Protein AF-A0A078AYH4-F1 (afdb_monomer_lite)

Radius of gyration: 24.38 Å; chains: 1; bounding box: 50×25×92 Å

Foldseek 3Di:
DDPPPPPPPPCVVLVCVLDHLVVLVVLLVLLVVLLVVLVVLLCPCVDLPVCLVVCLVVCVPVVLVVVCVVVVVVVPDDDDSVRSNVLVVVLSVLVSLLSVLLNVLSVLLNVVSVVLSCVSPDDLVPDDPVCPVLVCQLVVLVVQLVSLVVSLVSNVVSLVSNCVRVPNVVCVVSSVSSCSSRNVSSVVSNVSSVSSD

pLDDT: mean 71.09, std 17.62, range [31.45, 94.0]

Structure (mmCIF, N/CA/C/O backbone):
data_AF-A0A078AYH4-F1
#
_entry.id   AF-A0A078AYH4-F1
#
loop_
_atom_site.group_PDB
_atom_site.id
_atom_site.type_symbol
_atom_site.label_atom_id
_atom_site.label_alt_id
_atom_site.label_comp_id
_atom_site.label_asym_id
_atom_site.label_entity_id
_atom_site.label_seq_id
_atom_site.pdbx_PDB_ins_code
_atom_site.Cartn_x
_atom_site.Cartn_y
_atom_site.Cartn_z
_atom_site.occupancy
_atom_site.B_iso_or_equiv
_atom_site.auth_seq_id
_atom_site.auth_comp_id
_atom_site.auth_asym_id
_atom_site.auth_atom_id
_atom_site.pdbx_PDB_model_num
ATOM 1 N N . MET A 1 1 ? -19.872 10.255 55.877 1.00 37.47 1 MET A N 1
ATOM 2 C CA . MET A 1 1 ? -19.488 10.884 54.596 1.00 37.47 1 MET A CA 1
ATOM 3 C C . MET A 1 1 ? -19.634 9.817 53.531 1.00 37.47 1 MET A C 1
ATOM 5 O O . MET A 1 1 ? -18.945 8.812 53.624 1.00 37.47 1 MET A O 1
ATOM 9 N N . ASN A 1 2 ? -20.597 9.972 52.621 1.00 31.45 2 ASN A N 1
ATOM 10 C CA . ASN A 1 2 ? -20.736 9.069 51.479 1.00 31.45 2 ASN A CA 1
ATOM 11 C C . ASN A 1 2 ? -19.549 9.300 50.536 1.00 31.45 2 ASN A C 1
ATOM 13 O O . ASN A 1 2 ? -19.267 10.466 50.244 1.00 31.45 2 ASN A O 1
ATOM 17 N N . PRO A 1 3 ? -18.859 8.253 50.056 1.00 38.34 3 PRO A N 1
ATOM 18 C CA . PRO A 1 3 ? -17.969 8.423 48.925 1.00 38.34 3 PRO A CA 1
ATOM 19 C C . PRO A 1 3 ? -18.831 8.832 47.731 1.00 38.34 3 PRO A C 1
ATOM 21 O O . PRO A 1 3 ? -19.864 8.219 47.456 1.00 38.34 3 PRO A O 1
ATOM 24 N N . LEU A 1 4 ? -18.431 9.917 47.073 1.00 38.16 4 LEU A N 1
ATOM 25 C CA . LEU A 1 4 ? -18.950 10.310 45.774 1.00 38.16 4 LEU A CA 1
ATOM 26 C C . LEU A 1 4 ? -18.713 9.127 44.834 1.00 38.16 4 LEU A C 1
ATOM 28 O O . LEU A 1 4 ? -17.588 8.881 44.412 1.00 38.16 4 LEU A O 1
ATOM 32 N N . THR A 1 5 ? -19.763 8.360 44.556 1.00 40.00 5 THR A N 1
ATOM 33 C CA . THR A 1 5 ? -19.836 7.542 43.352 1.00 40.00 5 THR A CA 1
ATOM 34 C C . THR A 1 5 ? -19.574 8.482 42.188 1.00 40.00 5 THR A C 1
ATOM 36 O O . THR A 1 5 ? -20.404 9.348 41.904 1.00 40.00 5 THR A O 1
ATOM 39 N N . GLU A 1 6 ? -18.403 8.356 41.566 1.00 39.53 6 GLU A N 1
ATOM 40 C CA . GLU A 1 6 ? -18.169 8.880 40.230 1.00 39.53 6 GLU A CA 1
ATOM 41 C C . GLU A 1 6 ? -19.251 8.274 39.340 1.00 39.53 6 GLU A C 1
ATOM 43 O O . GLU A 1 6 ? -19.231 7.093 38.996 1.00 39.53 6 GLU A O 1
ATOM 48 N N . ILE A 1 7 ? -20.273 9.073 39.047 1.00 37.06 7 ILE A N 1
ATOM 49 C CA . ILE A 1 7 ? -21.234 8.752 38.009 1.00 37.06 7 ILE A CA 1
ATOM 50 C C . ILE A 1 7 ? -20.433 8.902 36.722 1.00 37.06 7 ILE A C 1
ATOM 52 O O . ILE A 1 7 ? -20.291 10.007 36.198 1.00 37.06 7 ILE A O 1
ATOM 56 N N . HIS A 1 8 ? -19.855 7.800 36.240 1.00 38.06 8 HIS A N 1
ATOM 57 C CA . HIS A 1 8 ? -19.477 7.718 34.841 1.00 38.06 8 HIS A CA 1
ATOM 58 C C . HIS A 1 8 ? -20.734 8.106 34.055 1.00 38.06 8 HIS A C 1
ATOM 60 O O . HIS A 1 8 ? -21.801 7.540 34.330 1.00 38.06 8 HIS A O 1
ATOM 66 N N . PRO A 1 9 ? -20.675 9.099 33.147 1.00 37.00 9 PRO A N 1
ATOM 67 C CA . PRO A 1 9 ? -21.812 9.358 32.280 1.00 37.00 9 PRO A CA 1
ATOM 68 C C . PRO A 1 9 ? -22.209 8.025 31.640 1.00 37.00 9 PRO A C 1
ATOM 70 O O . PRO A 1 9 ? -21.353 7.172 31.420 1.00 37.00 9 PRO A O 1
ATOM 73 N N . PHE A 1 10 ? -23.506 7.801 31.432 1.00 40.59 10 PHE A N 1
ATOM 74 C CA . PHE A 1 10 ? -24.018 6.606 30.765 1.00 40.59 10 PHE A CA 1
ATOM 75 C C . PHE A 1 10 ? -23.415 6.550 29.353 1.00 40.59 10 PHE A C 1
ATOM 77 O O . PHE A 1 10 ? -23.907 7.144 28.401 1.00 40.59 10 PHE A O 1
ATOM 84 N N . VAL A 1 11 ? -22.273 5.883 29.267 1.00 43.75 11 VAL A N 1
ATOM 85 C CA . VAL A 1 11 ? -21.391 5.748 28.110 1.00 43.75 11 VAL A CA 1
ATOM 86 C C . VAL A 1 11 ? -21.840 4.541 27.262 1.00 43.75 11 VAL A C 1
ATOM 88 O O . VAL A 1 11 ? -21.200 4.158 26.298 1.00 43.75 11 VAL A O 1
ATOM 91 N N . GLU A 1 12 ? -22.991 3.938 27.563 1.00 39.56 12 GLU A N 1
ATOM 92 C CA . GLU A 1 12 ? -23.530 2.837 26.759 1.00 39.56 12 GLU A CA 1
ATOM 93 C C . GLU A 1 12 ? -24.131 3.311 25.426 1.00 39.56 12 GLU A C 1
ATOM 95 O O . GLU A 1 12 ? -24.034 2.588 24.438 1.00 39.56 12 GLU A O 1
ATOM 100 N N . SER A 1 13 ? -24.684 4.529 25.340 1.00 42.44 13 SER A N 1
ATOM 101 C CA . SER A 1 13 ? -25.279 5.012 24.082 1.00 42.44 13 SER A CA 1
ATOM 102 C C . SER A 1 13 ? -24.225 5.484 23.078 1.00 42.44 13 SER A C 1
ATOM 104 O O . SER A 1 13 ? -24.225 5.035 21.935 1.00 42.44 13 SER A O 1
ATOM 106 N N . TYR A 1 14 ? -23.261 6.298 23.518 1.00 41.31 14 TYR A N 1
ATOM 107 C CA . TYR A 1 14 ? -22.282 6.931 22.625 1.00 41.31 14 TYR A CA 1
ATOM 108 C C . TYR A 1 14 ? -21.357 5.923 21.914 1.00 41.31 14 TYR A C 1
ATOM 110 O O . TYR A 1 14 ? -20.923 6.158 20.791 1.00 41.31 14 TYR A O 1
ATOM 118 N N . TRP A 1 15 ? -21.079 4.774 22.541 1.00 42.06 15 TRP A N 1
ATOM 119 C CA . TRP A 1 15 ? -20.157 3.763 22.003 1.00 42.06 15 TRP A CA 1
ATOM 120 C C . TRP A 1 15 ? -20.861 2.685 21.180 1.00 42.06 15 TRP A C 1
ATOM 122 O O . TRP A 1 15 ? -20.227 2.071 20.324 1.00 42.06 15 TRP A O 1
ATOM 132 N N . SER A 1 16 ? -22.173 2.504 21.377 1.00 41.47 16 SER A N 1
ATOM 133 C CA . SER A 1 16 ? -23.018 1.727 20.461 1.00 41.47 16 SER A CA 1
ATOM 134 C C . SER A 1 16 ? -23.231 2.430 19.109 1.00 41.47 16 SER A C 1
ATOM 136 O O . SER A 1 16 ? -23.463 1.757 18.106 1.00 41.47 16 SER A O 1
ATOM 138 N N . ASP A 1 17 ? -23.058 3.760 19.073 1.00 44.94 17 ASP A N 1
ATOM 139 C CA . ASP A 1 17 ? -23.137 4.608 17.871 1.00 44.94 17 ASP A CA 1
ATOM 140 C C . ASP A 1 17 ? -21.793 4.729 17.115 1.00 44.94 17 ASP A C 1
ATOM 142 O O . ASP A 1 17 ? -21.724 5.199 15.973 1.00 44.94 17 ASP A O 1
ATOM 146 N N . LEU A 1 18 ? -20.699 4.270 17.729 1.00 52.34 18 LEU A N 1
ATOM 147 C CA . LEU A 1 18 ? -19.332 4.300 17.203 1.00 52.34 18 LEU A CA 1
ATOM 148 C C . LEU A 1 18 ? -19.086 3.088 16.284 1.00 52.34 18 LEU A C 1
ATOM 150 O O . LEU A 1 18 ? -18.220 2.254 16.527 1.00 52.34 18 LEU A O 1
ATOM 154 N N . PHE A 1 19 ? -19.878 3.023 15.207 1.00 53.34 19 PHE A N 1
ATOM 155 C CA . PHE A 1 19 ? -20.063 1.858 14.330 1.00 53.34 19 PHE A CA 1
ATOM 156 C C . PHE A 1 19 ? -20.647 0.640 15.070 1.00 53.34 19 PHE A C 1
ATOM 158 O O . PHE A 1 19 ? -20.232 0.267 16.167 1.00 53.34 19 PHE A O 1
ATOM 165 N N . SER A 1 20 ? -21.611 -0.031 14.444 1.00 60.12 20 SER A N 1
ATOM 166 C CA . SER A 1 20 ? -22.152 -1.281 14.978 1.00 60.12 20 SER A CA 1
ATOM 167 C C . SER A 1 20 ? -21.024 -2.311 15.157 1.00 60.12 20 SER A C 1
ATOM 169 O O . SER A 1 20 ? -20.044 -2.332 14.407 1.00 60.12 20 SER A O 1
ATOM 171 N N . SER A 1 21 ? -21.161 -3.224 16.121 1.00 65.88 21 SER A N 1
ATOM 172 C CA . SER A 1 21 ? -20.202 -4.323 16.350 1.00 65.88 21 SER A CA 1
ATOM 173 C C . SER A 1 21 ? -19.859 -5.114 15.076 1.00 65.88 21 SER A C 1
ATOM 175 O O . SER A 1 21 ? -18.760 -5.650 14.945 1.00 65.88 21 SER A O 1
ATOM 177 N N . THR A 1 22 ? -20.780 -5.137 14.111 1.00 71.88 22 THR A N 1
ATOM 178 C CA . THR A 1 22 ? -20.628 -5.811 12.818 1.00 71.88 22 THR A CA 1
ATOM 179 C C . THR A 1 22 ? -19.698 -5.056 11.866 1.00 71.88 22 THR A C 1
ATOM 181 O O . THR A 1 22 ? -18.908 -5.682 11.163 1.00 71.88 22 THR A O 1
ATOM 184 N N . GLU A 1 23 ? -19.727 -3.723 11.861 1.00 74.50 23 GLU A N 1
ATOM 185 C CA . GLU A 1 23 ? -18.832 -2.905 11.030 1.00 74.50 23 GLU A CA 1
ATOM 186 C C . GLU A 1 23 ? -17.383 -3.011 11.510 1.00 74.50 23 GLU A C 1
ATOM 188 O O . GLU A 1 23 ? -16.481 -3.164 10.689 1.00 74.50 23 GLU A O 1
ATOM 193 N N . ARG A 1 24 ? -17.156 -3.045 12.831 1.00 77.19 24 ARG A N 1
ATOM 194 C CA . ARG A 1 24 ? -15.825 -3.306 13.408 1.00 77.19 24 ARG A CA 1
ATOM 195 C C . ARG A 1 24 ? -15.273 -4.657 12.953 1.00 77.19 24 ARG A C 1
ATOM 197 O O . ARG A 1 24 ? -14.151 -4.713 12.463 1.00 77.19 24 ARG A O 1
ATOM 204 N N . LEU A 1 25 ? -16.079 -5.719 13.035 1.00 82.00 25 LEU A N 1
ATOM 205 C CA . LEU A 1 25 ? -15.698 -7.049 12.543 1.00 82.00 25 LEU A CA 1
ATOM 206 C C . LEU A 1 25 ? -15.427 -7.057 11.031 1.00 82.00 25 LEU A C 1
ATOM 208 O O . LEU A 1 25 ? -14.467 -7.686 10.588 1.00 82.00 25 LEU A O 1
ATOM 212 N N . GLY A 1 26 ? -16.239 -6.347 10.244 1.00 84.81 26 GLY A N 1
ATOM 213 C CA . GLY A 1 26 ? -16.048 -6.206 8.800 1.00 84.81 26 GLY A CA 1
ATOM 214 C C . GLY A 1 26 ? -14.734 -5.507 8.447 1.00 84.81 26 GLY A C 1
ATOM 215 O O . GLY A 1 26 ? -13.984 -6.002 7.603 1.00 84.81 26 GLY A O 1
ATOM 216 N N . PHE A 1 27 ? -14.411 -4.403 9.127 1.00 86.94 27 PHE A N 1
ATOM 217 C CA . PHE A 1 27 ? -13.140 -3.703 8.940 1.00 86.94 27 PHE A CA 1
ATOM 218 C C . PHE A 1 27 ? -11.949 -4.537 9.404 1.00 86.94 27 PHE A C 1
ATOM 220 O O . PHE A 1 27 ? -10.934 -4.547 8.710 1.00 86.94 27 PHE A O 1
ATOM 227 N N . THR A 1 28 ? -12.061 -5.279 10.506 1.00 88.69 28 THR A N 1
ATOM 228 C CA . THR A 1 28 ? -11.012 -6.217 10.931 1.00 88.69 28 THR A CA 1
ATOM 229 C C . THR A 1 28 ? -10.781 -7.304 9.879 1.00 88.69 28 THR A C 1
ATOM 231 O O . THR A 1 28 ? -9.659 -7.536 9.442 1.00 88.69 28 THR A O 1
ATOM 234 N N . LEU A 1 29 ? -11.844 -7.946 9.385 1.00 89.88 29 LEU A N 1
ATOM 235 C CA . LEU A 1 29 ? -11.704 -8.975 8.353 1.00 89.88 29 LEU A CA 1
ATOM 236 C C . LEU A 1 29 ? -11.055 -8.411 7.081 1.00 89.88 29 LEU A C 1
ATOM 238 O O . LEU A 1 29 ? -10.166 -9.039 6.505 1.00 89.88 29 LEU A O 1
ATOM 242 N N . TYR A 1 30 ? -11.469 -7.213 6.666 1.00 90.50 30 TYR A N 1
ATOM 243 C CA . TYR A 1 30 ? -10.879 -6.512 5.531 1.00 90.50 30 TYR A CA 1
ATOM 244 C C . TYR A 1 30 ? -9.374 -6.272 5.721 1.00 90.50 30 TYR A C 1
ATOM 246 O O . TYR A 1 30 ? -8.584 -6.566 4.823 1.00 90.50 30 TYR A O 1
ATOM 254 N N . ASN A 1 31 ? -8.967 -5.791 6.896 1.00 91.88 31 ASN A N 1
ATOM 255 C CA . ASN A 1 31 ? -7.568 -5.552 7.242 1.00 91.88 31 ASN A CA 1
ATOM 256 C C . ASN A 1 31 ? -6.755 -6.848 7.267 1.00 91.88 31 ASN A C 1
ATOM 258 O O . ASN A 1 31 ? -5.694 -6.903 6.650 1.00 91.88 31 ASN A O 1
ATOM 262 N N . SER A 1 32 ? -7.272 -7.915 7.869 1.00 92.69 32 SER A N 1
ATOM 263 C CA . SER A 1 32 ? -6.624 -9.230 7.874 1.00 92.69 32 SER A CA 1
ATOM 264 C C . SER A 1 32 ? -6.435 -9.801 6.458 1.00 92.69 32 SER A C 1
ATOM 266 O O . SER A 1 32 ? -5.364 -10.320 6.129 1.00 92.69 32 SER A O 1
ATOM 268 N N . VAL A 1 33 ? -7.426 -9.653 5.571 1.00 92.88 33 VAL A N 1
ATOM 269 C CA . VAL A 1 33 ? -7.286 -10.031 4.150 1.00 92.88 33 VAL A CA 1
ATOM 270 C C . VAL A 1 33 ? -6.246 -9.150 3.453 1.00 92.88 33 VAL A C 1
ATOM 272 O O . VAL A 1 33 ? -5.406 -9.656 2.706 1.00 92.88 33 VAL A O 1
ATOM 275 N N . ALA A 1 34 ? -6.248 -7.845 3.728 1.00 92.50 34 ALA A N 1
ATOM 276 C CA . ALA A 1 34 ? -5.267 -6.912 3.189 1.00 92.50 34 ALA A CA 1
ATOM 277 C C . ALA A 1 34 ? -3.840 -7.212 3.685 1.00 92.50 34 ALA A C 1
ATOM 279 O O . ALA A 1 34 ? -2.883 -7.044 2.927 1.00 92.50 34 ALA A O 1
ATOM 280 N N . VAL A 1 35 ? -3.663 -7.689 4.922 1.00 93.19 35 VAL A N 1
ATOM 281 C CA . VAL A 1 35 ? -2.378 -8.190 5.440 1.00 93.19 35 VAL A CA 1
ATOM 282 C C . VAL A 1 35 ? -1.901 -9.371 4.603 1.00 93.19 35 VAL A C 1
ATOM 284 O O . VAL A 1 35 ? -0.765 -9.359 4.128 1.00 93.19 35 VAL A O 1
ATOM 287 N N . TYR A 1 36 ? -2.768 -10.356 4.363 1.00 91.62 36 TYR A N 1
ATOM 288 C CA . TYR A 1 36 ? -2.414 -11.526 3.562 1.00 91.62 36 TYR A CA 1
ATOM 289 C C . TYR A 1 36 ? -2.051 -11.155 2.116 1.00 91.62 36 TYR A C 1
ATOM 291 O O . TYR A 1 36 ? -1.023 -11.597 1.604 1.00 91.62 36 TYR A O 1
ATOM 299 N N . GLY A 1 37 ? -2.831 -10.289 1.464 1.00 89.44 37 GLY A N 1
ATOM 300 C CA . GLY A 1 37 ? -2.514 -9.840 0.106 1.00 89.44 37 GLY A CA 1
ATOM 301 C C . GLY A 1 37 ? -1.214 -9.027 0.036 1.00 89.44 37 GLY A C 1
ATOM 302 O O . GLY A 1 37 ? -0.411 -9.237 -0.871 1.00 89.44 37 GLY A O 1
ATOM 303 N N . ASN A 1 38 ? -0.936 -8.179 1.034 1.00 89.75 38 ASN A N 1
ATOM 304 C CA . ASN A 1 38 ? 0.345 -7.474 1.128 1.00 89.75 38 ASN A CA 1
ATOM 305 C C . ASN A 1 38 ? 1.514 -8.443 1.371 1.00 89.75 38 ASN A C 1
ATOM 307 O O . ASN A 1 38 ? 2.597 -8.254 0.823 1.00 89.75 38 ASN A O 1
ATOM 311 N N . PHE A 1 39 ? 1.312 -9.513 2.142 1.00 90.12 39 PHE A N 1
ATOM 312 C CA . PHE A 1 39 ? 2.314 -10.566 2.284 1.00 90.12 39 PHE A CA 1
ATOM 313 C C . PHE A 1 39 ? 2.619 -11.239 0.940 1.00 90.12 39 PHE A C 1
ATOM 315 O O . PHE A 1 39 ? 3.784 -11.365 0.579 1.00 90.12 39 PHE A O 1
ATOM 322 N N . LEU A 1 40 ? 1.607 -11.592 0.144 1.00 87.19 40 LEU A N 1
ATOM 323 C CA . LEU A 1 40 ? 1.835 -12.162 -1.189 1.00 87.19 40 LEU A CA 1
ATOM 324 C C . LEU A 1 40 ? 2.595 -11.198 -2.114 1.00 87.19 40 LEU A C 1
ATOM 326 O O . LEU A 1 40 ? 3.510 -11.615 -2.826 1.00 87.19 40 LEU A O 1
ATOM 330 N N . LEU A 1 41 ? 2.258 -9.905 -2.088 1.00 83.62 41 LEU A N 1
ATOM 331 C CA . LEU A 1 41 ? 2.950 -8.901 -2.899 1.00 83.62 41 LEU A CA 1
ATOM 332 C C . LEU A 1 41 ? 4.399 -8.675 -2.457 1.00 83.62 41 LEU A C 1
ATOM 334 O O . LEU A 1 41 ? 5.253 -8.478 -3.328 1.00 83.62 41 LEU A O 1
ATOM 338 N N . SER A 1 42 ? 4.694 -8.757 -1.155 1.00 84.50 42 SER A N 1
ATOM 339 C CA . SER A 1 42 ? 6.057 -8.602 -0.629 1.00 84.50 42 SER A CA 1
ATOM 340 C C . SER A 1 42 ? 6.987 -9.742 -1.054 1.00 84.50 42 SER A C 1
ATOM 342 O O . SER A 1 42 ? 8.185 -9.516 -1.219 1.00 84.50 42 SER A O 1
ATOM 344 N N . GLN A 1 43 ? 6.438 -10.934 -1.312 1.00 81.94 43 GLN A N 1
ATOM 345 C CA . GLN A 1 43 ? 7.184 -12.093 -1.816 1.00 81.94 43 GLN A CA 1
ATOM 346 C C . GLN A 1 43 ? 7.332 -12.119 -3.345 1.00 81.94 43 GLN A C 1
ATOM 348 O O . GLN A 1 43 ? 8.029 -12.978 -3.880 1.00 81.94 43 GLN A O 1
ATOM 353 N N . ALA A 1 44 ? 6.698 -11.197 -4.078 1.00 72.31 44 ALA A N 1
ATOM 354 C CA . ALA A 1 44 ? 6.628 -11.277 -5.538 1.00 72.31 44 ALA A CA 1
ATOM 355 C C . ALA A 1 44 ? 7.974 -11.076 -6.260 1.00 72.31 44 ALA A C 1
ATOM 357 O O . ALA A 1 44 ? 8.098 -11.450 -7.425 1.00 72.31 44 ALA A O 1
ATOM 358 N N . TYR A 1 45 ? 8.976 -10.493 -5.593 1.00 69.88 45 TYR A N 1
ATOM 359 C CA . TYR A 1 45 ? 10.319 -10.307 -6.149 1.00 69.88 45 TYR A CA 1
ATOM 360 C C . TYR A 1 45 ? 11.361 -10.926 -5.210 1.00 69.88 45 TYR A C 1
ATOM 362 O O . TYR A 1 45 ? 12.034 -10.197 -4.479 1.00 69.88 45 TYR A O 1
ATOM 370 N N . PRO A 1 46 ? 11.506 -12.265 -5.213 1.00 54.44 46 PRO A N 1
ATOM 371 C CA . PRO A 1 46 ? 12.312 -12.974 -4.222 1.00 54.44 46 PRO A CA 1
ATOM 372 C C . PRO A 1 46 ? 13.801 -12.604 -4.251 1.00 54.44 46 PRO A C 1
ATOM 374 O O . PRO A 1 46 ? 14.465 -12.784 -3.245 1.00 54.44 46 PRO A O 1
ATOM 377 N N . ASN A 1 47 ? 14.304 -11.996 -5.334 1.00 53.00 47 ASN A N 1
ATOM 378 C CA . ASN A 1 47 ? 15.619 -11.355 -5.379 1.00 53.00 47 ASN A CA 1
ATOM 379 C C . ASN A 1 47 ? 15.571 -10.125 -6.295 1.00 53.00 47 ASN A C 1
ATOM 381 O O . ASN A 1 47 ? 15.829 -10.217 -7.496 1.00 53.00 47 ASN A O 1
ATOM 385 N N . ALA A 1 48 ? 15.221 -8.954 -5.756 1.00 49.22 48 ALA A N 1
ATOM 386 C CA . ALA A 1 48 ? 15.240 -7.703 -6.523 1.00 49.22 48 ALA A CA 1
ATOM 387 C C . ALA A 1 48 ? 16.643 -7.364 -7.077 1.00 49.22 48 ALA A C 1
ATOM 389 O O . ALA A 1 48 ? 16.741 -6.670 -8.082 1.00 49.22 48 ALA A O 1
ATOM 390 N N . PHE A 1 49 ? 17.706 -7.884 -6.448 1.00 43.00 49 PHE A N 1
ATOM 391 C CA . PHE A 1 49 ? 19.101 -7.647 -6.829 1.00 43.00 49 PHE A CA 1
ATOM 392 C C . PHE A 1 49 ? 19.605 -8.614 -7.921 1.00 43.00 49 PHE A C 1
ATOM 394 O O . PHE A 1 49 ? 20.167 -8.168 -8.915 1.00 43.00 49 PHE A O 1
ATOM 401 N N . GLU A 1 50 ? 19.339 -9.924 -7.816 1.00 42.81 50 GLU A N 1
ATOM 402 C CA . GLU A 1 50 ? 19.739 -10.893 -8.862 1.00 42.81 50 GLU A CA 1
ATOM 403 C C . GLU A 1 50 ? 18.921 -10.733 -10.150 1.00 42.81 50 GLU A C 1
ATOM 405 O O . GLU A 1 50 ? 19.455 -10.870 -11.250 1.00 42.81 50 GLU A O 1
ATOM 410 N N . ASN A 1 51 ? 17.644 -10.350 -10.034 1.00 43.31 51 ASN A N 1
ATOM 411 C CA . ASN A 1 51 ? 16.820 -10.044 -11.200 1.00 43.31 51 ASN A CA 1
ATOM 412 C C . ASN A 1 51 ? 17.239 -8.751 -11.912 1.00 43.31 51 ASN A C 1
ATOM 414 O O . ASN A 1 51 ? 16.841 -8.581 -13.053 1.00 43.31 51 ASN A O 1
ATOM 418 N N . MET A 1 52 ? 18.007 -7.847 -11.287 1.00 44.31 52 MET A N 1
ATOM 419 C CA . MET A 1 52 ? 18.595 -6.692 -11.984 1.00 44.31 52 MET A CA 1
ATOM 420 C C . MET A 1 52 ? 19.788 -7.115 -12.852 1.00 44.31 52 MET A C 1
ATOM 422 O O . MET A 1 52 ? 19.870 -6.694 -13.999 1.00 44.31 52 MET A O 1
ATOM 426 N N . MET A 1 53 ? 20.656 -8.003 -12.350 1.00 39.09 53 MET A N 1
ATOM 427 C CA . MET A 1 53 ? 21.837 -8.469 -13.093 1.00 39.09 53 MET A CA 1
ATOM 428 C C . MET A 1 53 ? 21.492 -9.370 -14.287 1.00 39.09 53 MET A C 1
ATOM 430 O O . MET A 1 53 ? 22.074 -9.210 -15.355 1.00 39.09 53 MET A O 1
ATOM 434 N N . VAL A 1 54 ? 20.532 -10.290 -14.143 1.00 39.88 54 VAL A N 1
ATOM 435 C CA . VAL A 1 54 ? 20.130 -11.190 -15.245 1.00 39.88 54 VAL A CA 1
ATOM 436 C C . VAL A 1 54 ? 19.247 -10.469 -16.281 1.00 39.88 54 VAL A C 1
ATOM 438 O O . VAL A 1 54 ? 19.300 -10.801 -17.470 1.00 39.88 54 VAL A O 1
ATOM 441 N N . LEU A 1 55 ? 18.471 -9.446 -15.880 1.00 42.44 55 LEU A N 1
ATOM 442 C CA . LEU A 1 55 ? 17.735 -8.606 -16.838 1.00 42.44 55 LEU A CA 1
ATOM 443 C C . LEU A 1 55 ? 18.664 -7.735 -17.679 1.00 42.44 55 LEU A C 1
ATOM 445 O O . LEU A 1 55 ? 18.397 -7.614 -18.871 1.00 42.44 55 LEU A O 1
ATOM 449 N N . ASP A 1 56 ? 19.711 -7.143 -17.094 1.00 47.91 56 ASP A N 1
ATOM 450 C CA . ASP A 1 56 ? 20.651 -6.295 -17.841 1.00 47.91 56 ASP A CA 1
ATOM 451 C C . ASP A 1 56 ? 21.253 -7.071 -19.024 1.00 47.91 56 ASP A C 1
ATOM 453 O O . ASP A 1 56 ? 21.261 -6.582 -20.153 1.00 47.91 56 ASP A O 1
ATOM 457 N N . GLU A 1 57 ? 21.649 -8.327 -18.809 1.00 41.66 57 GLU A N 1
ATOM 458 C CA . GLU A 1 57 ? 22.290 -9.158 -19.835 1.00 41.66 57 GLU A CA 1
ATOM 459 C C . GLU A 1 57 ? 21.297 -9.731 -20.869 1.00 41.66 57 GLU A C 1
ATOM 461 O O . GLU A 1 57 ? 21.592 -9.815 -22.067 1.00 41.66 57 GLU A O 1
ATOM 466 N N . THR A 1 58 ? 20.078 -10.073 -20.440 1.00 40.91 58 THR A N 1
ATOM 467 C CA . THR A 1 58 ? 19.050 -10.650 -21.328 1.00 40.91 58 THR A CA 1
ATOM 468 C C . THR A 1 58 ? 18.313 -9.568 -22.135 1.00 40.91 58 THR A C 1
ATOM 470 O O . THR A 1 58 ? 17.978 -9.781 -23.303 1.00 40.91 58 THR A O 1
ATOM 473 N N . MET A 1 59 ? 18.097 -8.371 -21.574 1.00 47.00 59 MET A N 1
ATOM 474 C CA . MET A 1 59 ? 17.435 -7.255 -22.268 1.00 47.00 59 MET A CA 1
ATOM 475 C C . MET A 1 59 ? 18.361 -6.459 -23.187 1.00 47.00 59 MET A C 1
ATOM 477 O O . MET A 1 59 ? 17.882 -5.984 -24.220 1.00 47.00 59 MET A O 1
ATOM 481 N N . LEU A 1 60 ? 19.666 -6.376 -22.894 1.00 50.53 60 LEU A N 1
ATOM 482 C CA . LEU A 1 60 ? 20.648 -5.856 -23.856 1.00 50.53 60 LEU A CA 1
ATOM 483 C C . LEU A 1 60 ? 20.640 -6.654 -25.167 1.00 50.53 60 LEU A C 1
ATOM 485 O O . LEU A 1 60 ? 20.902 -6.088 -26.223 1.00 50.53 60 LEU A O 1
ATOM 489 N N . ASN A 1 61 ? 20.292 -7.942 -25.112 1.00 47.50 61 ASN A N 1
ATOM 490 C CA . ASN A 1 61 ? 20.254 -8.802 -26.290 1.00 47.50 61 ASN A CA 1
ATOM 491 C C . ASN A 1 61 ? 18.863 -8.887 -26.944 1.00 47.50 61 ASN A C 1
ATOM 493 O O . ASN A 1 61 ? 18.774 -8.839 -28.168 1.00 47.50 61 ASN A O 1
ATOM 497 N N . VAL A 1 62 ? 17.772 -8.980 -26.170 1.00 50.94 62 VAL A N 1
ATOM 498 C CA . VAL A 1 62 ? 16.412 -9.185 -26.722 1.00 50.94 62 VAL A CA 1
ATOM 499 C C . VAL A 1 62 ? 15.604 -7.883 -26.815 1.00 50.94 62 VAL A C 1
ATOM 501 O O . VAL A 1 62 ? 15.008 -7.600 -27.853 1.00 50.94 62 VAL A O 1
ATOM 504 N N . GLY A 1 63 ? 15.615 -7.055 -25.765 1.00 52.62 63 GLY A N 1
ATOM 505 C CA . GLY A 1 63 ? 14.845 -5.804 -25.704 1.00 52.62 63 GLY A CA 1
ATOM 506 C C . GLY A 1 63 ? 15.425 -4.699 -26.588 1.00 52.62 63 GLY A C 1
ATOM 507 O O . GLY A 1 63 ? 14.677 -3.980 -27.248 1.00 52.62 63 GLY A O 1
ATOM 508 N N . TYR A 1 64 ? 16.755 -4.613 -26.669 1.00 56.06 64 TYR A N 1
ATOM 509 C CA . TYR A 1 64 ? 17.466 -3.651 -27.515 1.00 56.06 64 TYR A CA 1
ATOM 510 C C . TYR A 1 64 ? 17.085 -3.770 -28.996 1.00 56.06 64 TYR A C 1
ATOM 512 O O . TYR A 1 64 ? 16.742 -2.770 -29.623 1.00 56.06 64 TYR A O 1
ATOM 520 N N . LEU A 1 65 ? 17.094 -4.987 -29.553 1.00 57.00 65 LEU A N 1
ATOM 521 C CA . LEU A 1 65 ? 16.754 -5.226 -30.961 1.00 57.00 65 LEU A CA 1
ATOM 522 C C . LEU A 1 65 ? 15.280 -4.920 -31.253 1.00 57.00 65 LEU A C 1
ATOM 524 O O . LEU A 1 65 ? 14.965 -4.328 -32.283 1.00 57.00 65 LEU A O 1
ATOM 528 N N . GLN A 1 66 ? 14.379 -5.280 -30.339 1.00 60.66 66 GLN A N 1
ATOM 529 C CA . GLN A 1 66 ? 12.941 -5.099 -30.530 1.00 60.66 66 GLN A CA 1
ATOM 530 C C . GLN A 1 66 ? 12.523 -3.625 -30.423 1.00 60.66 66 GLN A C 1
ATOM 532 O O . GLN A 1 66 ? 11.813 -3.127 -31.296 1.00 60.66 66 GLN A O 1
ATOM 537 N N . ALA A 1 67 ? 13.034 -2.896 -29.426 1.00 56.53 67 ALA A N 1
ATOM 538 C CA . ALA A 1 67 ? 12.771 -1.465 -29.279 1.00 56.53 67 ALA A CA 1
ATOM 539 C C . ALA A 1 67 ? 13.463 -0.629 -30.358 1.00 56.53 67 ALA A C 1
ATOM 541 O O . ALA A 1 67 ? 12.894 0.361 -30.809 1.00 56.53 67 ALA A O 1
ATOM 542 N N . LYS A 1 68 ? 14.662 -1.030 -30.813 1.00 59.31 68 LYS A N 1
ATOM 543 C CA . LYS A 1 68 ? 15.327 -0.401 -31.962 1.00 59.31 68 LYS A CA 1
ATOM 544 C C . LYS A 1 68 ? 14.466 -0.513 -33.214 1.00 59.31 68 LYS A C 1
ATOM 546 O O . LYS A 1 68 ? 14.291 0.489 -33.894 1.00 59.31 68 LYS A O 1
ATOM 551 N N . ASN A 1 69 ? 13.908 -1.691 -33.489 1.00 60.44 69 ASN A N 1
ATOM 552 C CA . ASN A 1 69 ? 13.038 -1.896 -34.646 1.00 60.44 69 ASN A CA 1
ATOM 553 C C . ASN A 1 69 ? 11.733 -1.095 -34.519 1.00 60.44 69 ASN A C 1
ATOM 555 O O . ASN A 1 69 ? 11.386 -0.379 -35.447 1.00 60.44 69 ASN A O 1
ATOM 559 N N . GLN A 1 70 ? 11.075 -1.103 -33.354 1.00 62.19 70 GLN A N 1
ATOM 560 C CA . GLN A 1 70 ? 9.858 -0.308 -33.133 1.00 62.19 70 GLN A CA 1
ATOM 561 C C . GLN A 1 70 ? 10.114 1.207 -33.243 1.00 62.19 70 GLN A C 1
ATOM 563 O O . GLN A 1 70 ? 9.382 1.911 -33.932 1.00 62.19 70 GLN A O 1
ATOM 568 N N . LEU A 1 71 ? 11.171 1.732 -32.615 1.00 56.06 71 LEU A N 1
ATOM 569 C CA . LEU A 1 71 ? 11.508 3.161 -32.680 1.00 56.06 71 LEU A CA 1
ATOM 570 C C . LEU A 1 71 ? 11.996 3.586 -34.074 1.00 56.06 71 LEU A C 1
ATOM 572 O O . LEU A 1 71 ? 11.700 4.704 -34.502 1.00 56.06 71 LEU A O 1
ATOM 576 N N . ALA A 1 72 ? 12.705 2.708 -34.793 1.00 57.53 72 ALA A N 1
ATOM 577 C CA . ALA A 1 72 ? 13.092 2.934 -36.184 1.00 57.53 72 ALA A CA 1
ATOM 578 C C . ALA A 1 72 ? 11.871 2.945 -37.121 1.00 57.53 72 ALA A C 1
ATOM 580 O O . ALA A 1 72 ? 11.792 3.823 -37.982 1.00 57.53 72 ALA A O 1
ATOM 581 N N . ASP A 1 73 ? 10.905 2.046 -36.910 1.00 54.97 73 ASP A N 1
ATOM 582 C CA . ASP A 1 73 ? 9.659 1.957 -37.684 1.00 54.97 73 ASP A CA 1
ATOM 583 C C . ASP A 1 73 ? 8.710 3.133 -37.407 1.00 54.97 73 ASP A C 1
ATOM 585 O O . ASP A 1 73 ? 7.997 3.586 -38.303 1.00 54.97 73 ASP A O 1
ATOM 589 N N . HIS A 1 74 ? 8.733 3.694 -36.193 1.00 56.53 74 HIS A N 1
ATOM 590 C CA . HIS A 1 74 ? 7.939 4.873 -35.847 1.00 56.53 74 HIS A CA 1
ATOM 591 C C . HIS A 1 74 ? 8.486 6.185 -36.435 1.00 56.53 74 HIS A C 1
ATOM 593 O O . HIS A 1 74 ? 7.778 7.186 -36.398 1.00 56.53 74 HIS A O 1
ATOM 599 N N . GLY A 1 75 ? 9.702 6.213 -36.998 1.00 47.34 75 GLY A N 1
ATOM 600 C CA . GLY A 1 75 ? 10.215 7.315 -37.830 1.00 47.34 75 GLY A CA 1
ATOM 601 C C . GLY A 1 75 ? 10.388 8.688 -37.156 1.00 47.34 75 GLY A C 1
ATOM 602 O O . GLY A 1 75 ? 10.726 9.653 -37.840 1.00 47.34 75 GLY A O 1
ATOM 603 N N . ILE A 1 76 ? 10.166 8.808 -35.843 1.00 51.88 76 ILE A N 1
ATOM 604 C CA . ILE A 1 76 ? 10.030 10.113 -35.169 1.00 51.88 76 ILE A CA 1
ATOM 605 C C . ILE A 1 76 ? 11.373 10.683 -34.675 1.00 51.88 76 ILE A C 1
ATOM 607 O O . ILE A 1 76 ? 11.519 11.902 -34.645 1.00 51.88 76 ILE A O 1
ATOM 611 N N . VAL A 1 77 ? 12.393 9.865 -34.371 1.00 53.28 77 VAL A N 1
ATOM 612 C CA . VAL A 1 77 ? 13.752 10.344 -34.031 1.00 53.28 77 VAL A CA 1
ATOM 613 C C . VAL A 1 77 ? 14.802 9.287 -34.396 1.00 53.28 77 VAL A C 1
ATOM 615 O O . VAL A 1 77 ? 14.711 8.144 -33.957 1.00 53.28 77 VAL A O 1
ATOM 618 N N . LYS A 1 78 ? 15.845 9.661 -35.152 1.00 59.53 78 LYS A N 1
ATOM 619 C CA . LYS A 1 78 ? 17.042 8.817 -35.320 1.00 59.53 78 LYS A CA 1
ATOM 620 C C . LYS A 1 78 ? 17.870 8.874 -34.032 1.00 59.53 78 LYS A C 1
ATOM 622 O O . LYS A 1 78 ? 18.656 9.801 -33.868 1.00 59.53 78 LYS A O 1
ATOM 627 N N . MET A 1 79 ? 17.678 7.921 -33.124 1.00 63.03 79 MET A N 1
ATOM 628 C CA . MET A 1 79 ? 18.543 7.763 -31.949 1.00 63.03 79 MET A CA 1
ATOM 629 C C . MET A 1 79 ? 19.784 6.943 -32.309 1.00 63.03 79 MET A C 1
ATOM 631 O O . MET A 1 79 ? 19.704 5.957 -33.043 1.00 63.03 79 MET A O 1
ATOM 635 N N . THR A 1 80 ? 20.936 7.341 -31.784 1.00 71.25 80 THR A N 1
ATOM 636 C CA . THR A 1 80 ? 22.157 6.532 -31.835 1.00 71.25 80 THR A CA 1
ATOM 637 C C . THR A 1 80 ? 22.041 5.324 -30.904 1.00 71.25 80 THR A C 1
ATOM 639 O O . THR A 1 80 ? 21.320 5.355 -29.905 1.00 71.25 80 THR A O 1
ATOM 642 N N . ASP A 1 81 ? 22.809 4.270 -31.185 1.00 67.62 81 ASP A N 1
ATOM 643 C CA . ASP A 1 81 ? 22.874 3.072 -30.337 1.00 67.62 81 ASP A CA 1
ATOM 644 C C . ASP A 1 81 ? 23.227 3.423 -28.871 1.00 67.62 81 ASP A C 1
ATOM 646 O O . ASP A 1 81 ? 22.694 2.834 -27.933 1.00 67.62 81 ASP A O 1
ATOM 650 N N . ILE A 1 82 ? 24.052 4.459 -28.658 1.00 70.81 82 ILE A N 1
ATOM 651 C CA . ILE A 1 82 ? 24.428 4.966 -27.327 1.00 70.81 82 ILE A CA 1
ATOM 652 C C . ILE A 1 82 ? 23.237 5.615 -26.607 1.00 70.81 82 ILE A C 1
ATOM 654 O O . ILE A 1 82 ? 23.053 5.408 -25.407 1.00 70.81 82 ILE A O 1
ATOM 658 N N . GLU A 1 83 ? 22.432 6.417 -27.305 1.00 68.31 83 GLU A N 1
ATOM 659 C CA . GLU A 1 83 ? 21.245 7.059 -26.725 1.00 68.31 83 GLU A CA 1
ATOM 660 C C . GLU A 1 83 ? 20.168 6.031 -26.382 1.00 68.31 83 GLU A C 1
ATOM 662 O O . GLU A 1 83 ? 19.529 6.143 -25.335 1.00 68.31 83 GLU A O 1
ATOM 667 N N . LEU A 1 84 ? 20.021 4.998 -27.214 1.00 69.44 84 LEU A N 1
ATOM 668 C CA . LEU A 1 84 ? 19.116 3.887 -26.952 1.00 69.44 84 LEU A CA 1
ATOM 669 C C . LEU A 1 84 ? 19.551 3.106 -25.701 1.00 69.44 84 LEU A C 1
ATOM 671 O O . LEU A 1 84 ? 18.742 2.913 -24.796 1.00 69.44 84 LEU A O 1
ATOM 675 N N . ILE A 1 85 ? 20.835 2.741 -25.587 1.00 70.06 85 ILE A N 1
ATOM 676 C CA . ILE A 1 85 ? 21.384 2.080 -24.386 1.00 70.06 85 ILE A CA 1
ATOM 677 C C . ILE A 1 85 ? 21.138 2.928 -23.128 1.00 70.06 85 ILE A C 1
ATOM 679 O O . ILE A 1 85 ? 20.707 2.406 -22.100 1.00 70.06 85 ILE A O 1
ATOM 683 N N . ARG A 1 86 ? 21.354 4.248 -23.193 1.00 70.62 86 ARG A N 1
ATOM 684 C CA . ARG A 1 86 ? 21.108 5.153 -22.055 1.00 70.62 86 ARG A CA 1
ATOM 685 C C . ARG A 1 86 ? 19.636 5.207 -21.653 1.00 70.62 86 ARG A C 1
ATOM 687 O O . ARG A 1 86 ? 19.344 5.192 -20.458 1.00 70.62 86 ARG A O 1
ATOM 694 N N . LEU A 1 87 ? 18.723 5.249 -22.624 1.00 73.31 87 LEU A N 1
ATOM 695 C CA . LEU A 1 87 ? 17.284 5.198 -22.368 1.00 73.31 87 LEU A CA 1
ATOM 696 C C . LEU A 1 87 ? 16.911 3.905 -21.629 1.00 73.31 87 LEU A C 1
ATOM 698 O O . LEU A 1 87 ? 16.228 3.960 -20.610 1.00 73.31 87 LEU A O 1
ATOM 702 N N . PHE A 1 88 ? 17.429 2.760 -22.077 1.00 70.38 88 PHE A N 1
ATOM 703 C CA . PHE A 1 88 ? 17.208 1.468 -21.424 1.00 70.38 88 PHE A CA 1
ATOM 704 C C . PHE A 1 88 ? 17.702 1.419 -19.977 1.00 70.38 88 PHE A C 1
ATOM 706 O O . PHE A 1 88 ? 16.990 0.918 -19.105 1.00 70.38 88 PHE A O 1
ATOM 713 N N . VAL A 1 89 ? 18.891 1.957 -19.698 1.00 72.19 89 VAL A N 1
ATOM 714 C CA . VAL A 1 89 ? 19.428 2.031 -18.328 1.00 72.19 89 VAL A CA 1
ATOM 715 C C . VAL A 1 89 ? 18.505 2.861 -17.432 1.00 72.19 89 VAL A C 1
ATOM 717 O O . VAL A 1 89 ? 18.140 2.427 -16.340 1.00 72.19 89 VAL A O 1
ATOM 720 N N . ILE A 1 90 ? 18.069 4.031 -17.905 1.00 74.62 90 ILE A N 1
ATOM 721 C CA . ILE A 1 90 ? 17.161 4.916 -17.162 1.00 74.62 90 ILE A CA 1
ATOM 722 C C . ILE A 1 90 ? 15.822 4.217 -16.873 1.00 74.62 90 ILE A C 1
ATOM 724 O O . ILE A 1 90 ? 15.324 4.265 -15.748 1.00 74.62 90 ILE A O 1
ATOM 728 N N . LEU A 1 91 ? 15.253 3.525 -17.860 1.00 73.62 91 LEU A N 1
ATOM 729 C CA . LEU A 1 91 ? 13.994 2.793 -17.708 1.00 73.62 91 LEU A CA 1
ATOM 730 C C . LEU A 1 91 ? 14.101 1.646 -16.697 1.00 73.62 91 LEU A C 1
ATOM 732 O O . LEU A 1 91 ? 13.192 1.455 -15.888 1.00 73.62 91 LEU A O 1
ATOM 736 N N . ASN A 1 92 ? 15.221 0.923 -16.683 1.00 71.44 92 ASN A N 1
ATOM 737 C CA . ASN A 1 92 ? 15.465 -0.131 -15.698 1.00 71.44 92 ASN A CA 1
ATOM 738 C C . ASN A 1 92 ? 15.612 0.421 -14.280 1.00 71.44 92 ASN A C 1
ATOM 740 O O . ASN A 1 92 ? 15.086 -0.175 -13.339 1.00 71.44 92 ASN A O 1
ATOM 744 N N . ILE A 1 93 ? 16.243 1.587 -14.115 1.00 77.06 93 ILE A N 1
ATOM 745 C CA . ILE A 1 93 ? 16.291 2.279 -12.821 1.00 77.06 93 ILE A CA 1
ATOM 746 C C . ILE A 1 93 ? 14.869 2.599 -12.342 1.00 77.06 93 ILE A C 1
ATOM 748 O O . ILE A 1 93 ? 14.543 2.329 -11.184 1.00 77.06 93 ILE A O 1
ATOM 752 N N . PHE A 1 94 ? 13.998 3.105 -13.221 1.00 79.31 94 PHE A N 1
ATOM 753 C CA . PHE A 1 94 ? 12.603 3.386 -12.870 1.00 79.31 94 PHE A CA 1
ATOM 754 C C . PHE A 1 94 ? 11.801 2.123 -12.538 1.00 79.31 94 PHE A C 1
ATOM 756 O O . PHE A 1 94 ? 11.085 2.107 -11.537 1.00 79.31 94 PHE A O 1
ATOM 763 N N . LEU A 1 95 ? 11.954 1.040 -13.305 1.00 76.12 95 LEU A N 1
ATOM 764 C CA . LEU A 1 95 ? 11.321 -0.250 -13.002 1.00 76.12 95 LEU A CA 1
ATOM 765 C C . LEU A 1 95 ? 11.832 -0.844 -11.683 1.00 76.12 95 LEU A C 1
ATOM 767 O O . LEU A 1 95 ? 11.052 -1.378 -10.894 1.00 76.12 95 LEU A O 1
ATOM 771 N N . GLY A 1 96 ? 13.131 -0.731 -11.415 1.00 76.69 96 GLY A N 1
ATOM 772 C CA . GLY A 1 96 ? 13.743 -1.131 -10.154 1.00 76.69 96 GLY A CA 1
ATOM 773 C C . GLY A 1 96 ? 13.192 -0.342 -8.969 1.00 76.69 96 GLY A C 1
ATOM 774 O O . GLY A 1 96 ? 12.804 -0.929 -7.956 1.00 76.69 96 GLY A O 1
ATOM 775 N N . ALA A 1 97 ? 13.098 0.981 -9.116 1.00 82.62 97 ALA A N 1
ATOM 776 C CA . ALA A 1 97 ? 12.499 1.864 -8.124 1.00 82.62 97 ALA A CA 1
ATOM 777 C C . ALA A 1 97 ? 11.019 1.527 -7.890 1.00 82.62 97 ALA A C 1
ATOM 779 O O . ALA A 1 97 ? 10.610 1.408 -6.738 1.00 82.62 97 ALA A O 1
ATOM 780 N N . PHE A 1 98 ? 10.242 1.269 -8.949 1.00 83.62 98 PHE A N 1
ATOM 781 C CA . PHE A 1 98 ? 8.851 0.819 -8.846 1.00 83.62 98 PHE A CA 1
ATOM 782 C C . PHE A 1 98 ? 8.731 -0.461 -8.014 1.00 83.62 98 PHE A C 1
ATOM 784 O O . PHE A 1 98 ? 7.998 -0.479 -7.027 1.00 83.62 98 PHE A O 1
ATOM 791 N N . LYS A 1 99 ? 9.480 -1.514 -8.372 1.00 81.31 99 LYS A N 1
ATOM 792 C CA . LYS A 1 99 ? 9.452 -2.810 -7.668 1.00 81.31 99 LYS A CA 1
ATOM 793 C C . LYS A 1 99 ? 9.835 -2.659 -6.198 1.00 81.31 99 LYS A C 1
ATOM 795 O O . LYS A 1 99 ? 9.204 -3.252 -5.327 1.00 81.31 99 LYS A O 1
ATOM 800 N N . ARG A 1 100 ? 10.850 -1.841 -5.907 1.00 84.38 100 ARG A N 1
ATOM 801 C CA . ARG A 1 100 ? 11.278 -1.567 -4.532 1.00 84.38 100 ARG A CA 1
ATOM 802 C C . ARG A 1 100 ? 10.195 -0.839 -3.740 1.00 84.38 100 ARG A C 1
ATOM 804 O O . ARG A 1 100 ? 9.917 -1.228 -2.608 1.00 84.38 100 ARG A O 1
ATOM 811 N N . THR A 1 101 ? 9.584 0.192 -4.317 1.00 88.19 101 THR A N 1
ATOM 812 C CA . THR A 1 101 ? 8.503 0.937 -3.661 1.00 88.19 101 THR A CA 1
ATOM 813 C C . THR A 1 101 ? 7.280 0.055 -3.422 1.00 88.19 101 THR A C 1
ATOM 815 O O . THR A 1 101 ? 6.707 0.106 -2.341 1.00 88.19 101 THR A O 1
ATOM 818 N N . ASP A 1 102 ? 6.931 -0.807 -4.373 1.00 86.56 102 ASP A N 1
ATOM 819 C CA . ASP A 1 102 ? 5.838 -1.777 -4.269 1.00 86.56 102 ASP A CA 1
ATOM 820 C C . ASP A 1 102 ? 6.040 -2.780 -3.115 1.00 86.56 102 ASP A C 1
ATOM 822 O O . ASP A 1 102 ? 5.146 -2.984 -2.291 1.00 86.56 102 ASP A O 1
ATOM 826 N N . VAL A 1 103 ? 7.242 -3.352 -2.983 1.00 87.25 103 VAL A N 1
ATOM 827 C CA . VAL A 1 103 ? 7.587 -4.244 -1.858 1.00 87.25 103 VAL A CA 1
ATOM 828 C C . VAL A 1 103 ? 7.576 -3.497 -0.527 1.00 87.25 103 VAL A C 1
ATOM 830 O O . VAL A 1 103 ? 7.031 -3.998 0.457 1.00 87.25 103 VAL A O 1
ATOM 833 N N . ASN A 1 104 ? 8.139 -2.287 -0.484 1.00 87.94 104 ASN A N 1
ATOM 834 C CA . ASN A 1 104 ? 8.145 -1.468 0.728 1.00 87.94 104 ASN A CA 1
ATOM 835 C C . ASN A 1 104 ? 6.724 -1.106 1.174 1.00 87.94 104 ASN A C 1
ATOM 837 O O . ASN A 1 104 ? 6.416 -1.221 2.359 1.00 87.94 104 ASN A O 1
ATOM 841 N N . LEU A 1 105 ? 5.855 -0.714 0.237 1.00 91.19 105 LEU A N 1
ATOM 842 C CA . LEU A 1 105 ? 4.445 -0.453 0.517 1.00 91.19 105 LEU A CA 1
ATOM 843 C C . LEU A 1 105 ? 3.726 -1.703 1.004 1.00 91.19 105 LEU A C 1
ATOM 845 O O . LEU A 1 105 ? 2.915 -1.606 1.916 1.00 91.19 105 LEU A O 1
ATOM 849 N N . SER A 1 106 ? 4.077 -2.869 0.467 1.00 90.31 106 SER A N 1
ATOM 850 C CA . SER A 1 106 ? 3.524 -4.142 0.922 1.00 90.31 106 SER A CA 1
ATOM 851 C C . SER A 1 106 ? 3.900 -4.431 2.382 1.00 90.31 106 SER A C 1
ATOM 853 O O . SER A 1 106 ? 3.027 -4.676 3.212 1.00 90.31 106 SER A O 1
ATOM 855 N N . TYR A 1 107 ? 5.181 -4.324 2.754 1.00 91.38 107 TYR A N 1
ATOM 856 C CA . TYR A 1 107 ? 5.604 -4.489 4.154 1.00 91.38 107 TYR A CA 1
ATOM 857 C C . TYR A 1 107 ? 4.980 -3.450 5.085 1.00 91.38 107 TYR A C 1
ATOM 859 O O . TYR A 1 107 ? 4.528 -3.786 6.180 1.00 91.38 107 TYR A O 1
ATOM 867 N N . PHE A 1 108 ? 4.924 -2.195 4.646 1.00 93.38 108 PHE A N 1
ATOM 868 C CA . PHE A 1 108 ? 4.282 -1.136 5.410 1.00 93.38 108 PHE A CA 1
ATOM 869 C C . PHE A 1 108 ? 2.780 -1.399 5.594 1.00 93.38 108 PHE A C 1
ATOM 871 O O . PHE A 1 108 ? 2.261 -1.248 6.697 1.00 93.38 108 PHE A O 1
ATOM 878 N N . GLY A 1 109 ? 2.099 -1.856 4.542 1.00 92.25 109 GLY A N 1
ATOM 879 C CA . GLY A 1 109 ? 0.685 -2.218 4.552 1.00 92.25 109 GLY A CA 1
ATOM 880 C C . GLY A 1 109 ? 0.375 -3.363 5.514 1.00 92.25 109 GLY A C 1
ATOM 881 O O . GLY A 1 109 ? -0.621 -3.290 6.226 1.00 92.25 109 GLY A O 1
ATOM 882 N N . ILE A 1 110 ? 1.251 -4.372 5.619 1.00 93.62 110 ILE A N 1
ATOM 883 C CA . ILE A 1 110 ? 1.148 -5.418 6.657 1.00 93.62 110 ILE A CA 1
ATOM 884 C C . ILE A 1 110 ? 1.124 -4.773 8.045 1.00 93.62 110 ILE A C 1
ATOM 886 O O . ILE A 1 110 ? 0.200 -5.011 8.817 1.00 93.62 110 ILE A O 1
ATOM 890 N N . VAL A 1 111 ? 2.117 -3.934 8.353 1.00 94.00 111 VAL A N 1
ATOM 891 C CA . VAL A 1 111 ? 2.240 -3.300 9.675 1.00 94.00 111 VAL A CA 1
ATOM 892 C C . VAL A 1 111 ? 1.033 -2.413 9.978 1.00 94.00 111 VAL A C 1
ATOM 894 O O . VAL A 1 111 ? 0.459 -2.509 11.062 1.00 94.00 111 VAL A O 1
ATOM 897 N N . ALA A 1 112 ? 0.628 -1.570 9.027 1.00 93.75 112 ALA A N 1
ATOM 898 C CA . ALA A 1 112 ? -0.488 -0.652 9.213 1.00 93.75 112 ALA A CA 1
ATOM 899 C C . ALA A 1 112 ? -1.819 -1.392 9.409 1.00 93.75 112 ALA A C 1
ATOM 901 O O . ALA A 1 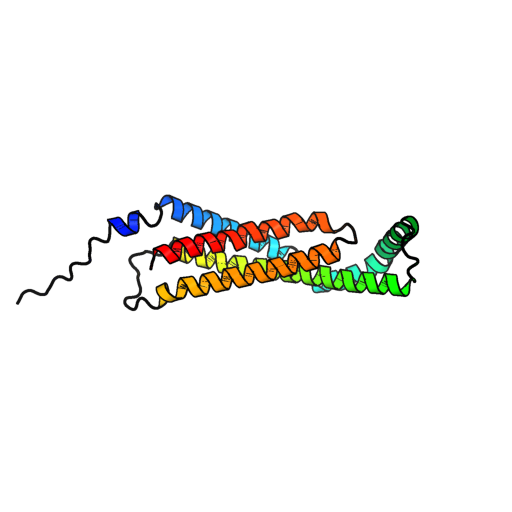112 ? -2.564 -1.052 10.322 1.00 93.75 112 ALA A O 1
ATOM 902 N N . ASN A 1 113 ? -2.095 -2.429 8.616 1.00 93.19 113 ASN A N 1
ATOM 903 C CA . ASN A 1 113 ? -3.360 -3.158 8.699 1.00 93.19 113 ASN A CA 1
ATOM 904 C C . ASN A 1 113 ? -3.442 -4.041 9.955 1.00 93.19 113 ASN A C 1
ATOM 906 O O . ASN A 1 113 ? -4.488 -4.071 10.595 1.00 93.19 113 ASN A O 1
ATOM 910 N N . VAL A 1 114 ? -2.335 -4.659 10.397 1.00 93.75 114 VAL A N 1
ATOM 911 C CA . VAL A 1 114 ? -2.279 -5.333 11.714 1.00 93.75 114 VAL A CA 1
ATOM 912 C C . VAL A 1 114 ? -2.532 -4.334 12.848 1.00 93.75 114 VAL A C 1
ATOM 914 O O . VAL A 1 114 ? -3.231 -4.632 13.817 1.00 93.75 114 VAL A O 1
ATOM 917 N N . PHE A 1 115 ? -1.983 -3.124 12.736 1.00 91.94 115 PHE A N 1
ATOM 918 C CA . PHE A 1 115 ? -2.231 -2.069 13.712 1.00 91.94 115 PHE A CA 1
ATOM 919 C C . PHE A 1 115 ? -3.702 -1.619 13.722 1.00 91.94 115 PHE A C 1
ATOM 921 O O . PHE A 1 115 ? -4.258 -1.357 14.788 1.00 91.94 115 PHE A O 1
ATOM 928 N N . TYR A 1 116 ? -4.363 -1.575 12.565 1.00 90.06 116 TYR A N 1
ATOM 929 C CA . TYR A 1 116 ? -5.794 -1.275 12.475 1.00 90.06 116 TYR A CA 1
ATOM 930 C C . TYR A 1 116 ? -6.667 -2.390 13.031 1.00 90.06 116 TYR A C 1
ATOM 932 O O . TYR A 1 116 ? -7.602 -2.086 13.768 1.00 90.06 116 TYR A O 1
ATOM 940 N N . ASP A 1 117 ? -6.324 -3.655 12.788 1.00 90.00 117 ASP A N 1
ATOM 941 C CA . ASP A 1 117 ? -6.973 -4.797 13.442 1.00 90.00 117 ASP A CA 1
ATOM 942 C C . ASP A 1 117 ? -6.941 -4.651 14.961 1.00 90.00 117 ASP A C 1
ATOM 944 O O . ASP A 1 117 ? -7.973 -4.787 15.619 1.00 90.00 117 ASP A O 1
ATOM 948 N N . TYR A 1 118 ? -5.784 -4.281 15.516 1.00 87.62 118 TYR A N 1
A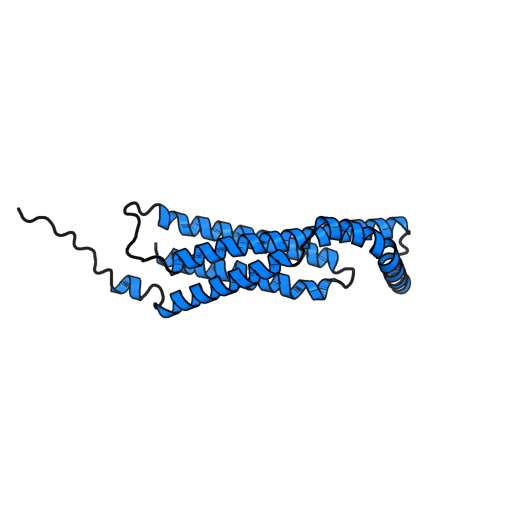TOM 949 C CA . TYR A 1 118 ? -5.662 -3.996 16.941 1.00 87.62 118 TYR A CA 1
ATOM 950 C C . TYR A 1 118 ? -6.593 -2.859 17.390 1.00 87.62 118 TYR A C 1
ATOM 952 O O . TYR A 1 118 ? -7.290 -3.015 18.389 1.00 87.62 118 TYR A O 1
ATOM 960 N N . ILE A 1 119 ? -6.655 -1.741 16.658 1.00 85.06 119 ILE A N 1
ATOM 961 C CA . ILE A 1 119 ? -7.548 -0.616 16.993 1.00 85.06 119 ILE A CA 1
ATOM 962 C C . ILE A 1 119 ? -9.022 -1.042 16.972 1.00 85.06 119 ILE A C 1
ATOM 964 O O . ILE A 1 119 ? -9.771 -0.690 17.885 1.00 85.06 119 ILE A O 1
ATOM 968 N N . TYR A 1 120 ? -9.444 -1.796 15.957 1.00 83.12 120 TYR A N 1
ATOM 969 C CA . TYR A 1 120 ? -10.834 -2.222 15.807 1.00 83.12 120 TYR A CA 1
ATOM 970 C C . TYR A 1 120 ? -11.239 -3.306 16.805 1.00 83.12 120 TYR A C 1
ATOM 972 O O . TYR A 1 120 ? -12.398 -3.323 17.218 1.00 83.12 120 TYR A O 1
ATOM 980 N N . LEU A 1 121 ? -10.323 -4.188 17.213 1.00 82.56 121 LEU A N 1
ATOM 981 C CA . LEU A 1 121 ? -10.590 -5.275 18.164 1.00 82.56 121 LEU A CA 1
ATOM 982 C C . LEU A 1 121 ? -10.387 -4.878 19.628 1.00 82.56 121 LEU A C 1
ATOM 984 O O . LEU A 1 121 ? -10.919 -5.545 20.515 1.00 82.56 121 LEU A O 1
ATOM 988 N N . ARG A 1 122 ? -9.628 -3.812 19.903 1.00 76.25 122 ARG A N 1
ATOM 989 C CA . ARG A 1 122 ? -9.390 -3.341 21.269 1.00 76.25 122 ARG A CA 1
ATOM 990 C C . ARG A 1 122 ? -10.709 -2.986 21.959 1.00 76.25 122 ARG A C 1
ATOM 992 O O . ARG A 1 122 ? -11.609 -2.385 21.369 1.00 76.25 122 ARG A O 1
ATOM 999 N N . ASP A 1 123 ? -10.798 -3.344 23.238 1.00 69.06 123 ASP A N 1
ATOM 1000 C CA . ASP A 1 123 ? -11.922 -2.973 24.092 1.00 69.06 123 ASP A CA 1
ATOM 1001 C C . ASP A 1 123 ? -11.972 -1.439 24.264 1.00 69.06 123 ASP A C 1
ATOM 1003 O O . ASP A 1 123 ? -11.003 -0.861 24.779 1.00 69.06 123 ASP A O 1
ATOM 1007 N N . PRO A 1 124 ? -13.076 -0.769 23.880 1.00 59.31 124 PRO A N 1
ATOM 1008 C CA . PRO A 1 124 ? -13.248 0.668 24.063 1.00 59.31 124 PRO A CA 1
ATOM 1009 C C . PRO A 1 124 ? -13.356 1.108 25.528 1.00 59.31 124 PRO A C 1
ATOM 1011 O O . PRO A 1 124 ? -13.431 2.295 25.797 1.00 59.31 124 PRO A O 1
ATOM 1014 N N . THR A 1 125 ? -13.392 0.190 26.491 1.00 58.50 125 THR A N 1
ATOM 1015 C CA . THR A 1 125 ? -13.362 0.508 27.927 1.00 58.50 125 THR A CA 1
ATOM 1016 C C . THR A 1 125 ? -11.953 0.412 28.514 1.00 58.50 125 THR A C 1
ATOM 1018 O O . THR A 1 125 ? -11.689 0.949 29.587 1.00 58.50 125 THR A O 1
ATOM 1021 N N . SER A 1 126 ? -10.997 -0.170 27.775 1.00 57.75 126 SER A N 1
ATOM 1022 C CA . SER A 1 126 ? -9.579 -0.281 28.164 1.00 57.75 126 SER A CA 1
ATOM 1023 C C . SER A 1 126 ? -8.794 1.037 28.039 1.00 57.75 126 SER A C 1
ATOM 1025 O O . SER A 1 126 ? -7.572 1.031 27.836 1.00 57.75 126 SER A O 1
ATOM 1027 N N . TYR A 1 127 ? -9.480 2.183 28.077 1.00 60.97 127 TYR A N 1
ATOM 1028 C CA . TYR A 1 127 ? -8.885 3.486 27.794 1.00 60.97 127 TYR A CA 1
ATOM 1029 C C . TYR A 1 127 ? -7.791 3.839 28.790 1.00 60.97 127 TYR A C 1
ATOM 1031 O O . TYR A 1 127 ? -7.880 3.583 29.990 1.00 60.97 127 TYR A O 1
ATOM 1039 N N . ASN A 1 128 ? -6.737 4.458 28.260 1.00 61.03 128 ASN A N 1
ATOM 1040 C CA . ASN A 1 128 ? -5.680 5.005 29.087 1.00 61.03 128 ASN A CA 1
ATOM 1041 C C . ASN A 1 128 ? -6.283 6.175 29.886 1.00 61.03 128 ASN A C 1
ATOM 1043 O O . ASN A 1 128 ? -6.724 7.136 29.254 1.00 61.03 128 ASN A O 1
ATOM 1047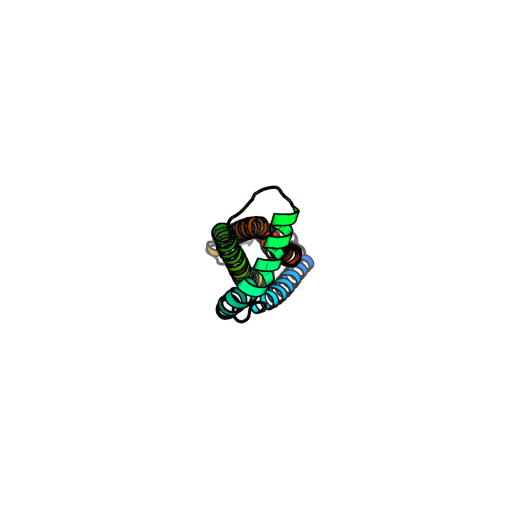 N N . PRO A 1 129 ? -6.245 6.163 31.233 1.00 58.62 129 PRO A N 1
ATOM 1048 C CA . PRO A 1 129 ? -6.800 7.241 32.058 1.00 58.62 129 PRO A CA 1
ATOM 1049 C C . PRO A 1 129 ? -6.238 8.630 31.720 1.00 58.62 129 PRO A C 1
ATOM 1051 O O . PRO A 1 129 ? -6.841 9.646 32.043 1.00 58.62 129 PRO A O 1
ATOM 1054 N N . SER A 1 130 ? -5.069 8.689 31.069 1.00 68.56 130 SER A N 1
ATOM 1055 C CA . SER A 1 130 ? -4.441 9.941 30.641 1.00 68.56 130 SER A CA 1
ATOM 1056 C C . SER A 1 130 ? -4.911 10.478 29.280 1.00 68.56 130 SER A C 1
ATOM 1058 O O . SER A 1 130 ? -4.516 11.589 28.932 1.00 68.56 130 SER A O 1
ATOM 1060 N N . GLY A 1 131 ? -5.654 9.709 28.469 1.00 67.12 131 GLY A N 1
ATOM 1061 C CA . GLY A 1 131 ? -6.132 10.099 27.125 1.00 67.12 131 GLY A CA 1
ATOM 1062 C C . GLY A 1 131 ? -5.040 10.382 26.074 1.00 67.12 131 GLY A C 1
ATOM 1063 O O . GLY A 1 131 ? -5.331 10.645 24.909 1.00 67.12 131 GLY A O 1
ATOM 1064 N N . LYS A 1 132 ? -3.756 10.317 26.455 1.00 72.88 132 LYS A N 1
ATOM 1065 C CA . LYS A 1 132 ? -2.617 10.698 25.600 1.00 72.88 132 LYS A CA 1
ATOM 1066 C C . LYS A 1 132 ? -2.408 9.760 24.416 1.00 72.88 132 LYS A C 1
ATOM 1068 O O . LYS A 1 132 ? -1.964 10.209 23.364 1.00 72.88 132 LYS A O 1
ATOM 1073 N N . PHE A 1 133 ? -2.679 8.468 24.603 1.00 75.31 133 PHE A N 1
ATOM 1074 C CA . PHE A 1 133 ? -2.545 7.476 23.538 1.00 75.31 133 PHE A CA 1
ATOM 1075 C C . PHE A 1 133 ? -3.599 7.707 22.452 1.00 75.31 133 PHE A C 1
ATOM 1077 O O . PHE A 1 133 ? -3.250 7.829 21.282 1.00 75.31 133 PHE A O 1
ATOM 1084 N N . ASP A 1 134 ? -4.861 7.873 22.844 1.00 73.88 134 ASP A N 1
ATOM 1085 C CA . ASP A 1 134 ? -5.966 8.030 21.898 1.00 73.88 134 ASP A CA 1
ATOM 1086 C C . ASP A 1 134 ? -5.886 9.384 21.170 1.00 73.88 134 ASP A C 1
ATOM 1088 O O . ASP A 1 134 ? -6.053 9.438 19.956 1.00 73.88 134 ASP A O 1
ATOM 1092 N N . GLY A 1 135 ? -5.440 10.451 21.847 1.00 74.88 135 GLY A N 1
ATOM 1093 C CA . GLY A 1 135 ? -5.124 11.734 21.200 1.00 74.88 135 GLY A CA 1
ATOM 1094 C C . GLY A 1 135 ? -3.922 11.703 20.236 1.00 74.88 135 GLY A C 1
ATOM 1095 O O . GLY A 1 135 ? -3.749 12.620 19.428 1.00 74.88 135 GLY A O 1
ATOM 1096 N N . PHE A 1 136 ? -3.075 10.668 20.293 1.00 83.69 136 PHE A N 1
ATOM 1097 C CA . PHE A 1 136 ? -1.961 10.470 19.356 1.00 83.69 136 PHE A CA 1
ATOM 1098 C C . PHE A 1 136 ? -2.365 9.654 18.118 1.00 83.69 136 PHE A C 1
ATOM 1100 O O . PHE A 1 136 ? -1.777 9.847 17.048 1.00 83.69 136 PHE A O 1
ATOM 1107 N N . LEU A 1 137 ? -3.385 8.796 18.224 1.00 85.75 137 LEU A N 1
ATOM 1108 C CA . LEU A 1 137 ? -3.814 7.899 17.148 1.00 85.75 137 LEU A CA 1
ATOM 1109 C C . LEU A 1 137 ? -4.141 8.622 15.824 1.00 85.75 137 LEU A C 1
ATOM 1111 O O . LEU A 1 137 ? -3.602 8.186 14.804 1.00 85.75 137 LEU A O 1
ATOM 1115 N N . PRO A 1 138 ? -4.903 9.740 15.771 1.00 87.94 138 PRO A N 1
ATOM 1116 C CA . PRO A 1 138 ? -5.186 10.410 14.498 1.00 87.94 138 PRO A CA 1
ATOM 1117 C C . PRO A 1 138 ? -3.917 10.875 13.785 1.00 87.94 138 PRO A C 1
ATOM 1119 O O . PRO A 1 138 ? -3.786 10.728 12.572 1.00 87.94 138 PRO A O 1
ATOM 1122 N N . LYS A 1 139 ? -2.937 11.392 14.539 1.00 89.31 139 LYS A N 1
ATOM 1123 C CA . LYS A 1 139 ? -1.658 11.860 13.982 1.00 89.31 139 LYS A CA 1
ATOM 1124 C C . LYS A 1 139 ? -0.850 10.703 13.408 1.00 89.31 139 LYS A C 1
ATOM 1126 O O . LYS A 1 139 ? -0.280 10.839 12.326 1.00 89.31 139 LYS A O 1
ATOM 1131 N N . LEU A 1 140 ? -0.819 9.571 14.111 1.00 89.88 140 LEU A N 1
ATOM 1132 C CA . LEU A 1 140 ? -0.144 8.364 13.644 1.00 89.88 140 LEU A CA 1
ATOM 1133 C C . LEU A 1 140 ? -0.789 7.830 12.356 1.00 89.88 140 LEU A C 1
ATOM 1135 O O . LEU A 1 140 ? -0.089 7.598 11.371 1.00 89.88 140 LEU A O 1
ATOM 1139 N N . ILE A 1 141 ? -2.119 7.710 12.332 1.00 90.69 141 ILE A N 1
ATOM 1140 C CA . ILE A 1 141 ? -2.872 7.220 11.168 1.00 90.69 141 ILE A CA 1
ATOM 1141 C C . ILE A 1 141 ? -2.733 8.176 9.980 1.00 90.69 141 ILE A C 1
ATOM 1143 O O . ILE A 1 141 ? -2.522 7.726 8.853 1.00 90.69 141 ILE A O 1
ATOM 1147 N N . GLN A 1 142 ? -2.769 9.489 10.213 1.00 91.44 142 GLN A N 1
ATOM 1148 C CA . GLN A 1 142 ? -2.508 10.482 9.173 1.00 91.44 142 GLN A CA 1
ATOM 1149 C C . GLN A 1 142 ? -1.077 10.367 8.627 1.00 91.44 142 GLN A C 1
ATOM 1151 O O . GLN A 1 142 ? -0.867 10.490 7.419 1.00 91.44 142 GLN A O 1
ATOM 1156 N N . GLY A 1 143 ? -0.096 10.088 9.491 1.00 90.81 143 GLY A N 1
ATOM 1157 C CA . GLY A 1 143 ? 1.273 9.770 9.086 1.00 90.81 143 GLY A CA 1
ATOM 1158 C C . GLY A 1 143 ? 1.329 8.555 8.158 1.00 90.81 143 GLY A C 1
ATOM 1159 O O . GLY A 1 143 ? 1.960 8.626 7.103 1.00 90.81 143 GLY A O 1
ATOM 1160 N N . PHE A 1 144 ? 0.606 7.481 8.492 1.00 92.62 144 PHE A N 1
ATOM 1161 C CA . PHE A 1 144 ? 0.513 6.287 7.646 1.00 92.62 144 PHE A CA 1
ATOM 1162 C C . PHE A 1 144 ? -0.140 6.593 6.295 1.00 92.62 144 PHE A C 1
ATOM 1164 O O . PHE A 1 144 ? 0.413 6.242 5.253 1.00 92.62 144 PHE A O 1
ATOM 1171 N N . LYS A 1 145 ? -1.249 7.341 6.295 1.00 91.12 145 LYS A N 1
ATOM 1172 C CA . LYS A 1 145 ? -1.930 7.787 5.072 1.00 91.12 145 LYS A CA 1
ATOM 1173 C C . LYS A 1 145 ? -1.003 8.583 4.155 1.00 91.12 145 LYS A C 1
ATOM 1175 O O . LYS A 1 145 ? -0.945 8.311 2.958 1.00 91.12 145 LYS A O 1
ATOM 1180 N N . ASN A 1 146 ? -0.277 9.553 4.711 1.00 91.81 146 ASN A N 1
ATOM 1181 C CA . ASN A 1 146 ? 0.635 10.408 3.952 1.00 91.81 146 ASN A CA 1
ATOM 1182 C C . ASN A 1 146 ? 1.825 9.616 3.395 1.00 91.81 146 ASN A C 1
ATOM 1184 O O . ASN A 1 146 ? 2.212 9.833 2.247 1.00 91.81 146 ASN A O 1
ATOM 1188 N N . TYR A 1 147 ? 2.377 8.682 4.177 1.00 91.44 147 TYR A N 1
ATOM 1189 C CA . TYR A 1 147 ? 3.453 7.803 3.724 1.00 91.44 147 TYR A CA 1
ATOM 1190 C C . TYR A 1 147 ? 3.004 6.927 2.547 1.00 91.44 147 TYR A C 1
ATOM 1192 O O . TYR A 1 147 ? 3.668 6.913 1.507 1.00 91.44 147 TYR A O 1
ATOM 1200 N N . SER A 1 148 ? 1.859 6.251 2.668 1.00 90.62 148 SER A N 1
ATOM 1201 C CA . SER A 1 148 ? 1.326 5.398 1.600 1.00 90.62 148 SER A CA 1
ATOM 1202 C C . SER A 1 148 ? 0.981 6.199 0.347 1.00 90.62 148 SER A C 1
ATOM 1204 O O . SER A 1 148 ? 1.379 5.815 -0.751 1.00 90.62 148 SER A O 1
ATOM 1206 N N . LEU A 1 149 ? 0.330 7.359 0.498 1.00 90.25 149 LEU A N 1
ATOM 1207 C CA . LEU A 1 149 ? -0.000 8.241 -0.624 1.00 90.25 149 LEU A CA 1
ATOM 1208 C C . LEU A 1 149 ? 1.256 8.737 -1.353 1.00 90.25 149 LEU A C 1
ATOM 1210 O O . LEU A 1 149 ? 1.308 8.686 -2.580 1.00 90.25 149 LEU A O 1
ATOM 1214 N N . GLY A 1 150 ? 2.277 9.186 -0.618 1.00 90.75 150 GLY A N 1
ATOM 1215 C CA . GLY A 1 150 ? 3.533 9.652 -1.209 1.00 90.75 150 GLY A CA 1
ATOM 1216 C C . GLY A 1 150 ? 4.241 8.558 -2.011 1.00 90.75 150 GLY A C 1
ATOM 1217 O O . GLY A 1 150 ? 4.674 8.797 -3.139 1.00 90.75 150 GLY A O 1
ATOM 1218 N N . ASN A 1 151 ? 4.295 7.336 -1.477 1.00 90.31 151 ASN A N 1
ATOM 1219 C CA . ASN A 1 151 ? 4.884 6.197 -2.182 1.00 90.31 151 ASN A CA 1
ATOM 1220 C C . ASN A 1 151 ? 4.041 5.749 -3.383 1.00 90.31 151 ASN A C 1
ATOM 1222 O O . ASN A 1 151 ? 4.606 5.399 -4.416 1.00 90.31 151 ASN A O 1
ATOM 1226 N N . MET A 1 152 ? 2.710 5.812 -3.302 1.00 89.19 152 MET A N 1
ATOM 1227 C CA . MET A 1 152 ? 1.841 5.560 -4.454 1.00 89.19 152 MET A CA 1
ATOM 1228 C C . MET A 1 152 ? 2.065 6.595 -5.563 1.00 89.19 152 MET A C 1
ATOM 1230 O O . MET A 1 152 ? 2.184 6.219 -6.725 1.00 89.19 152 MET A O 1
ATOM 1234 N N . ILE A 1 153 ? 2.192 7.885 -5.233 1.00 89.31 153 ILE A N 1
ATOM 1235 C CA . ILE A 1 153 ? 2.532 8.923 -6.222 1.00 89.31 153 ILE A CA 1
ATOM 1236 C C . ILE A 1 153 ? 3.884 8.610 -6.875 1.00 89.31 153 ILE A C 1
ATOM 1238 O O . ILE A 1 153 ? 3.998 8.659 -8.099 1.00 89.31 153 ILE A O 1
ATOM 1242 N N . ALA A 1 154 ? 4.890 8.221 -6.085 1.00 88.50 154 ALA A N 1
ATOM 1243 C CA . ALA A 1 154 ? 6.183 7.802 -6.620 1.00 88.50 154 ALA A CA 1
ATOM 1244 C C . ALA A 1 154 ? 6.051 6.585 -7.556 1.00 88.50 154 ALA A C 1
ATOM 1246 O O . ALA A 1 154 ? 6.590 6.612 -8.661 1.00 88.50 154 ALA A O 1
ATOM 1247 N N . MET A 1 155 ? 5.280 5.557 -7.173 1.00 85.69 155 MET A N 1
ATOM 1248 C CA . MET A 1 155 ? 4.983 4.412 -8.044 1.00 85.69 155 MET A CA 1
ATOM 1249 C C . MET A 1 155 ? 4.307 4.836 -9.346 1.00 85.69 155 MET A C 1
ATOM 1251 O O . MET A 1 155 ? 4.677 4.323 -10.396 1.00 85.69 155 MET A O 1
ATOM 1255 N N . ALA A 1 156 ? 3.352 5.766 -9.307 1.00 84.25 156 ALA A N 1
ATOM 1256 C CA . ALA A 1 156 ? 2.676 6.261 -10.504 1.00 84.25 156 ALA A CA 1
ATOM 1257 C C . ALA A 1 156 ? 3.646 6.990 -11.448 1.00 84.25 156 ALA A C 1
ATOM 1259 O O . ALA A 1 156 ? 3.613 6.762 -12.655 1.00 84.25 156 ALA A O 1
ATOM 1260 N N . ILE A 1 157 ? 4.554 7.811 -10.911 1.00 85.00 157 ILE A N 1
ATOM 1261 C CA . ILE A 1 157 ? 5.599 8.476 -11.706 1.00 85.00 157 ILE A CA 1
ATOM 1262 C C . ILE A 1 157 ? 6.520 7.431 -12.344 1.00 85.00 157 ILE A C 1
ATOM 1264 O O . ILE A 1 157 ? 6.734 7.459 -13.555 1.00 85.00 157 ILE A O 1
ATOM 1268 N N . PHE A 1 158 ? 7.015 6.468 -11.561 1.00 84.00 158 PHE A N 1
ATOM 1269 C CA . PHE A 1 158 ? 7.878 5.401 -12.077 1.00 84.00 158 PHE A CA 1
ATOM 1270 C C . PHE A 1 158 ? 7.167 4.538 -13.123 1.00 84.00 158 PHE A C 1
ATOM 1272 O O . PHE A 1 158 ? 7.779 4.153 -14.116 1.00 84.00 158 PHE A O 1
ATOM 1279 N N . PHE A 1 159 ? 5.872 4.291 -12.937 1.00 76.31 159 PHE A N 1
ATOM 1280 C CA . PHE A 1 159 ? 5.023 3.580 -13.883 1.00 76.31 159 PHE A CA 1
ATOM 1281 C C . PHE A 1 159 ? 4.892 4.320 -15.216 1.00 76.31 159 PHE A C 1
ATOM 1283 O O . PHE A 1 159 ? 5.105 3.708 -16.257 1.00 76.31 159 PHE A O 1
ATOM 1290 N N . VAL A 1 160 ? 4.588 5.622 -15.201 1.00 76.75 160 VAL A N 1
ATOM 1291 C CA . VAL A 1 160 ? 4.465 6.441 -16.423 1.00 76.75 160 VAL A CA 1
ATOM 1292 C C . VAL A 1 160 ? 5.805 6.543 -17.152 1.00 76.75 160 VAL A C 1
ATOM 1294 O O . VAL A 1 160 ? 5.859 6.438 -18.375 1.00 76.75 160 VAL A O 1
ATOM 1297 N N . CYS A 1 161 ? 6.909 6.694 -16.419 1.00 70.56 161 CYS A N 1
ATOM 1298 C CA . CYS A 1 161 ? 8.238 6.706 -17.026 1.00 70.56 161 CYS A CA 1
ATOM 1299 C C . CYS A 1 161 ? 8.590 5.346 -17.649 1.00 70.56 161 CYS A C 1
ATOM 1301 O O . CYS A 1 161 ? 9.190 5.310 -18.718 1.00 70.56 161 CYS A O 1
ATOM 1303 N N . ALA A 1 162 ? 8.182 4.235 -17.029 1.00 64.69 162 ALA A N 1
ATOM 1304 C CA . ALA A 1 162 ? 8.413 2.886 -17.543 1.00 64.69 162 ALA A CA 1
ATOM 1305 C C . ALA A 1 162 ? 7.420 2.451 -18.643 1.00 64.69 162 ALA A C 1
ATOM 1307 O O . ALA A 1 162 ? 7.721 1.534 -19.409 1.00 64.69 162 ALA A O 1
ATOM 1308 N N . SER A 1 163 ? 6.250 3.092 -18.762 1.00 62.41 163 SER A N 1
ATOM 1309 C CA . SER A 1 163 ? 5.206 2.712 -19.727 1.00 62.41 163 SER A CA 1
ATOM 1310 C C . SER A 1 163 ? 5.539 3.049 -21.178 1.00 62.41 163 SER A C 1
ATOM 1312 O O . SER A 1 163 ? 4.830 2.604 -22.075 1.00 62.41 163 SER A O 1
ATOM 1314 N N . ILE A 1 164 ? 6.631 3.780 -21.413 1.00 60.19 164 ILE A N 1
ATOM 1315 C CA . ILE A 1 164 ? 7.190 4.057 -22.745 1.00 60.19 164 ILE A CA 1
ATOM 1316 C C . ILE A 1 164 ? 7.555 2.754 -23.495 1.00 60.19 164 ILE A C 1
ATOM 1318 O O . ILE A 1 164 ? 7.662 2.771 -24.715 1.00 60.19 164 ILE A O 1
ATOM 1322 N N . MET A 1 165 ? 7.686 1.616 -22.798 1.00 53.44 165 MET A N 1
ATOM 1323 C CA . MET A 1 165 ? 8.074 0.319 -23.377 1.00 53.44 165 MET A CA 1
ATOM 1324 C C . MET A 1 165 ? 7.000 -0.786 -23.331 1.00 53.44 165 MET A C 1
ATOM 1326 O O . MET A 1 165 ? 7.340 -1.960 -23.412 1.00 53.44 165 MET A O 1
ATOM 1330 N N . GLU A 1 166 ? 5.711 -0.463 -23.176 1.00 49.62 166 GLU A N 1
ATOM 1331 C CA . GLU A 1 166 ? 4.604 -1.454 -23.200 1.00 49.62 166 GLU A CA 1
ATOM 1332 C C . GLU A 1 166 ? 4.584 -2.509 -22.058 1.00 49.62 166 GLU A C 1
ATOM 1334 O O . GLU A 1 166 ? 3.613 -3.247 -21.911 1.00 49.62 166 GLU A O 1
ATOM 1339 N N . ILE A 1 167 ? 5.575 -2.537 -21.155 1.00 52.03 167 ILE A N 1
ATOM 1340 C CA . ILE A 1 167 ? 5.634 -3.443 -19.977 1.00 52.03 167 ILE A CA 1
ATOM 1341 C C . ILE A 1 167 ? 4.618 -3.031 -18.875 1.00 52.03 167 ILE A C 1
ATOM 1343 O O . ILE A 1 167 ? 4.433 -3.708 -17.865 1.00 52.03 167 ILE A O 1
ATOM 1347 N N . SER A 1 168 ? 3.927 -1.903 -19.041 1.00 53.59 168 SER A N 1
ATOM 1348 C CA . SER A 1 168 ? 3.130 -1.235 -18.005 1.00 53.59 168 SER A CA 1
ATOM 1349 C C . SER A 1 168 ? 1.828 -1.944 -17.621 1.00 53.59 168 SER A C 1
ATOM 1351 O O . SER A 1 168 ? 1.448 -1.909 -16.454 1.00 53.59 168 SER A O 1
ATOM 1353 N N . VAL A 1 169 ? 1.140 -2.638 -18.528 1.00 57.16 169 VAL A N 1
ATOM 1354 C CA . VAL A 1 169 ? -0.206 -3.187 -18.242 1.00 57.16 169 VAL A CA 1
ATOM 1355 C C . VAL A 1 169 ? -0.202 -4.199 -17.082 1.00 57.16 169 VAL A C 1
ATOM 1357 O O . VAL A 1 169 ? -1.150 -4.250 -16.299 1.00 57.16 169 VAL A O 1
ATOM 1360 N N . ALA A 1 170 ? 0.898 -4.933 -16.890 1.00 62.16 170 ALA A N 1
ATOM 1361 C CA . ALA A 1 170 ? 1.040 -5.908 -15.807 1.00 62.16 170 ALA A CA 1
ATOM 1362 C C . ALA A 1 170 ? 1.177 -5.280 -14.401 1.00 62.16 170 ALA A C 1
ATOM 1364 O O . ALA A 1 170 ? 0.925 -5.952 -13.400 1.00 62.16 170 ALA A O 1
ATOM 1365 N N . TYR A 1 171 ? 1.555 -4.000 -14.299 1.00 67.75 171 TYR A N 1
ATOM 1366 C CA . TYR A 1 171 ? 1.828 -3.334 -13.017 1.00 67.75 171 TYR A CA 1
ATOM 1367 C C . TYR A 1 171 ? 0.642 -2.528 -12.468 1.00 67.75 171 TYR A C 1
ATOM 1369 O O . TYR A 1 171 ? 0.595 -2.246 -11.268 1.00 67.75 171 TYR A O 1
ATOM 1377 N N . LEU A 1 172 ? -0.343 -2.200 -13.311 1.00 70.31 172 LEU A N 1
ATOM 1378 C CA . LEU A 1 172 ? -1.541 -1.454 -12.913 1.00 70.31 172 LEU A CA 1
ATOM 1379 C C . LEU A 1 172 ? -2.351 -2.152 -11.798 1.00 70.31 172 LEU A C 1
ATOM 1381 O O . LEU A 1 172 ? -2.706 -1.472 -10.833 1.00 70.31 172 LEU A O 1
ATOM 1385 N N . PRO A 1 173 ? -2.596 -3.480 -11.834 1.00 79.19 173 PRO A N 1
ATOM 1386 C CA . PRO A 1 173 ? -3.309 -4.162 -10.751 1.00 79.19 173 PRO A CA 1
ATOM 1387 C C . PRO A 1 173 ? -2.625 -4.017 -9.384 1.00 79.19 173 PRO A C 1
ATOM 1389 O O . PRO A 1 173 ? -3.304 -3.917 -8.366 1.00 79.19 173 PRO A O 1
ATOM 1392 N N . ARG A 1 174 ? -1.286 -3.949 -9.352 1.00 78.50 174 ARG A N 1
ATOM 1393 C CA . ARG A 1 174 ? -0.512 -3.791 -8.108 1.00 78.50 174 ARG A CA 1
ATOM 1394 C C . ARG A 1 174 ? -0.647 -2.381 -7.539 1.00 78.50 174 ARG A C 1
ATOM 1396 O O . ARG A 1 174 ? -0.851 -2.215 -6.342 1.00 78.50 174 ARG A O 1
ATOM 1403 N N . PHE A 1 175 ? -0.616 -1.365 -8.401 1.00 79.00 175 PHE A N 1
ATOM 1404 C CA . PHE A 1 175 ? -0.899 0.013 -7.995 1.00 79.00 175 PHE A CA 1
ATOM 1405 C C . PHE A 1 175 ? -2.318 0.158 -7.417 1.00 79.00 175 PHE A C 1
ATOM 1407 O O . PHE A 1 175 ? -2.497 0.746 -6.350 1.00 79.00 175 PHE A O 1
ATOM 1414 N N . LEU A 1 176 ? -3.322 -0.419 -8.088 1.00 84.19 176 LEU A N 1
ATOM 1415 C CA . LEU A 1 176 ? -4.711 -0.399 -7.617 1.00 84.19 176 LEU A CA 1
ATOM 1416 C C . LEU A 1 176 ? -4.882 -1.142 -6.289 1.00 84.19 176 LEU A C 1
ATOM 1418 O O . LEU A 1 176 ? -5.654 -0.700 -5.440 1.00 84.19 176 LEU A O 1
ATOM 1422 N N . TYR A 1 177 ? -4.137 -2.228 -6.076 1.00 87.19 177 TYR A N 1
ATOM 1423 C CA . TYR A 1 177 ? -4.138 -2.918 -4.793 1.00 87.19 177 TYR A CA 1
ATOM 1424 C C . TYR A 1 177 ? -3.680 -1.997 -3.655 1.00 87.19 177 TYR A C 1
ATOM 1426 O O . TYR A 1 177 ? -4.371 -1.910 -2.647 1.00 87.19 177 TYR A O 1
ATOM 1434 N N . HIS A 1 178 ? -2.585 -1.246 -3.818 1.00 87.38 178 HIS A N 1
ATOM 1435 C CA . HIS A 1 178 ? -2.111 -0.309 -2.781 1.00 87.38 178 HIS A CA 1
ATOM 1436 C C . HIS A 1 178 ? -3.085 0.841 -2.506 1.00 87.38 178 HIS A C 1
ATOM 1438 O O . HIS A 1 178 ? -3.198 1.303 -1.368 1.00 87.38 178 HIS A O 1
ATOM 1444 N N . LEU A 1 179 ? -3.848 1.267 -3.515 1.00 84.31 179 LEU A N 1
ATOM 1445 C CA . LEU A 1 179 ? -4.944 2.217 -3.322 1.00 84.31 179 LEU A CA 1
ATOM 1446 C C . LEU A 1 179 ? -6.037 1.629 -2.412 1.00 84.31 179 LEU A C 1
ATOM 1448 O O . LEU A 1 179 ? -6.488 2.291 -1.478 1.00 84.31 179 LEU A O 1
ATOM 1452 N N . VAL A 1 180 ? -6.449 0.386 -2.661 1.00 84.56 180 VAL A N 1
ATOM 1453 C CA . VAL A 1 180 ? -7.517 -0.277 -1.900 1.00 84.56 180 VAL A CA 1
ATOM 1454 C C . VAL A 1 180 ? -7.018 -0.693 -0.512 1.00 84.56 180 VAL A C 1
ATOM 1456 O O . VAL A 1 180 ? -7.512 -0.207 0.502 1.00 84.56 180 VAL A O 1
ATOM 1459 N N . ALA A 1 181 ? -5.990 -1.532 -0.450 1.00 83.56 181 ALA A N 1
ATOM 1460 C CA . ALA A 1 181 ? -5.469 -2.136 0.774 1.00 83.56 181 ALA A 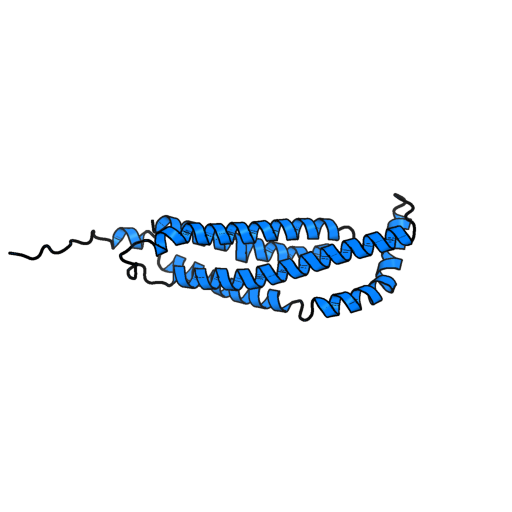CA 1
ATOM 1461 C C . ALA A 1 181 ? -4.625 -1.189 1.647 1.00 83.56 181 ALA A C 1
ATOM 1463 O O . ALA A 1 181 ? -4.355 -1.520 2.804 1.00 83.56 181 ALA A O 1
ATOM 1464 N N . GLY A 1 182 ? -4.202 -0.041 1.109 1.00 80.06 182 GLY A N 1
ATOM 1465 C CA . GLY A 1 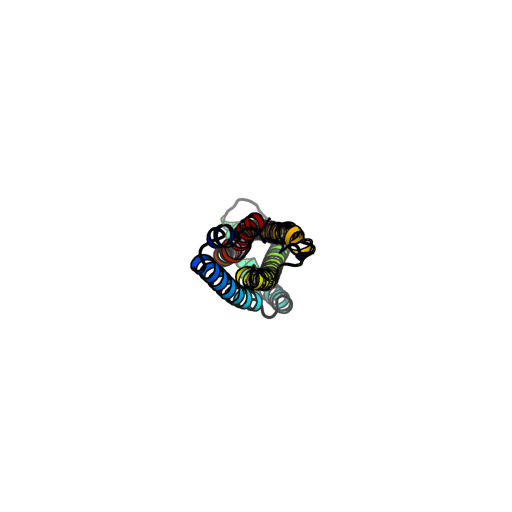182 ? -3.480 1.004 1.835 1.00 80.06 182 GLY A CA 1
ATOM 1466 C C . GLY A 1 182 ? -4.343 2.244 2.047 1.00 80.06 182 GLY A C 1
ATOM 1467 O O . GLY A 1 182 ? -4.847 2.482 3.144 1.00 80.06 182 GLY A O 1
ATOM 1468 N N . TYR A 1 183 ? -4.527 3.053 0.998 1.00 82.25 183 TYR A N 1
ATOM 1469 C CA . TYR A 1 183 ? -5.156 4.376 1.121 1.00 82.25 183 TYR A CA 1
ATOM 1470 C C . TYR A 1 183 ? -6.579 4.336 1.704 1.00 82.25 183 TYR A C 1
ATOM 1472 O O . TYR A 1 183 ? -6.870 5.115 2.618 1.00 82.25 183 TYR A O 1
ATOM 1480 N N . LEU A 1 184 ? -7.456 3.444 1.221 1.00 82.81 184 LEU A N 1
ATOM 1481 C CA . LEU A 1 184 ? -8.821 3.338 1.760 1.00 82.81 184 LEU A CA 1
ATOM 1482 C C . LEU A 1 184 ? -8.820 2.844 3.207 1.00 82.81 184 LEU A C 1
ATOM 1484 O O . LEU A 1 184 ? -9.556 3.377 4.035 1.00 82.81 184 LEU A O 1
ATOM 1488 N N . THR A 1 185 ? -7.949 1.896 3.541 1.00 84.19 185 THR A N 1
ATOM 1489 C CA . THR A 1 185 ? -7.831 1.375 4.905 1.00 84.19 185 THR A CA 1
ATOM 1490 C C . THR A 1 185 ? -7.417 2.460 5.893 1.00 84.19 185 THR A C 1
ATOM 1492 O O . THR A 1 185 ? -8.040 2.619 6.941 1.00 84.19 185 THR A O 1
ATOM 1495 N N . HIS A 1 186 ? -6.434 3.289 5.523 1.00 86.88 186 HIS A N 1
ATOM 1496 C CA . HIS A 1 186 ? -6.038 4.453 6.317 1.00 86.88 186 HIS A CA 1
ATOM 1497 C C . HIS A 1 186 ? -7.188 5.457 6.483 1.00 86.88 186 HIS A C 1
ATOM 1499 O O . HIS A 1 186 ? -7.322 6.074 7.538 1.00 86.88 186 HIS A O 1
ATOM 1505 N N . HIS A 1 187 ? -8.015 5.639 5.448 1.00 84.44 187 HIS A N 1
ATOM 1506 C CA . HIS A 1 187 ? -9.156 6.549 5.505 1.00 84.44 187 HIS A CA 1
ATOM 1507 C C . HI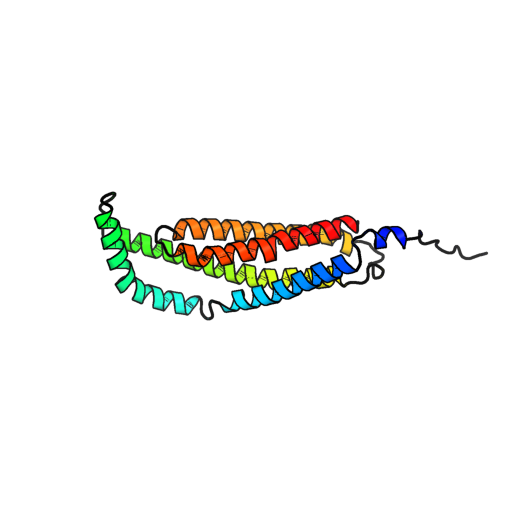S A 1 187 ? -10.222 6.075 6.498 1.00 84.44 187 HIS A C 1
ATOM 1509 O O . HIS A 1 187 ? -10.655 6.872 7.329 1.00 84.44 187 HIS A O 1
ATOM 1515 N N . PHE A 1 188 ? -10.590 4.792 6.464 1.00 83.75 188 PHE A N 1
ATOM 1516 C CA . PHE A 1 188 ? -11.558 4.224 7.406 1.00 83.75 188 PHE A CA 1
ATOM 1517 C C . PHE A 1 188 ? -11.018 4.168 8.837 1.00 83.75 188 PHE A C 1
ATOM 1519 O O . PHE A 1 188 ? -11.755 4.454 9.780 1.00 83.75 188 PHE A O 1
ATOM 1526 N N . ALA A 1 189 ? -9.729 3.867 9.018 1.00 83.25 189 ALA A N 1
ATOM 1527 C CA . ALA A 1 189 ? -9.095 3.888 10.335 1.00 83.25 189 ALA A CA 1
ATOM 1528 C C . ALA A 1 189 ? -9.091 5.299 10.940 1.00 83.25 189 ALA A C 1
ATOM 1530 O O . ALA A 1 189 ? -9.373 5.462 12.126 1.00 83.25 189 ALA A O 1
ATOM 1531 N N . LEU A 1 190 ? -8.831 6.329 10.126 1.00 85.00 190 LEU A N 1
ATOM 1532 C CA . LEU A 1 190 ? -8.865 7.718 10.581 1.00 85.00 190 LEU A CA 1
ATOM 1533 C C . LEU A 1 190 ? -10.284 8.132 10.983 1.00 85.00 190 LEU A C 1
ATOM 1535 O O . LEU A 1 190 ? -10.467 8.637 12.083 1.00 85.00 190 LEU A O 1
ATOM 1539 N N . GLN A 1 191 ? -11.284 7.834 10.146 1.00 81.94 191 GLN A N 1
ATOM 1540 C CA . GLN A 1 191 ? -12.691 8.098 10.466 1.00 81.94 191 GLN A CA 1
ATOM 1541 C C . GLN A 1 191 ? -13.149 7.384 11.741 1.00 81.94 191 GLN A C 1
ATOM 1543 O O . GLN A 1 191 ? -13.974 7.915 12.478 1.00 81.94 191 GLN A O 1
ATOM 1548 N N . TYR A 1 192 ? -12.644 6.175 12.000 1.00 76.56 192 TYR A N 1
ATOM 1549 C CA . TYR A 1 192 ? -12.945 5.452 13.231 1.00 76.56 192 TYR A CA 1
ATOM 1550 C C . TYR A 1 192 ? -12.351 6.157 14.448 1.00 76.56 192 TYR A C 1
ATOM 1552 O O . TYR A 1 192 ? -13.068 6.433 15.402 1.00 76.56 192 TYR A O 1
ATOM 1560 N N . VAL A 1 193 ? -11.060 6.491 14.403 1.00 76.56 193 VAL A N 1
ATOM 1561 C CA . VAL A 1 193 ? -10.373 7.109 15.542 1.00 76.56 193 VAL A CA 1
ATOM 1562 C C . VAL A 1 193 ? -10.844 8.539 15.805 1.00 76.56 193 VAL A C 1
ATOM 1564 O O . VAL A 1 193 ? -10.933 8.934 16.960 1.00 76.56 193 VAL A O 1
ATOM 1567 N N . GLU A 1 194 ? -11.191 9.309 14.776 1.00 76.88 194 GLU A N 1
ATOM 1568 C CA . GLU A 1 194 ? -11.754 10.657 14.945 1.00 76.88 194 GLU A CA 1
ATOM 1569 C C . GLU A 1 194 ? -13.096 10.652 15.683 1.00 76.88 194 GLU A C 1
ATOM 1571 O O . GLU A 1 194 ? -13.418 11.633 16.338 1.00 76.88 194 GLU A O 1
ATOM 1576 N N . LYS A 1 195 ? -13.859 9.554 15.630 1.00 67.56 195 LYS A N 1
ATOM 1577 C CA . LYS A 1 195 ? -15.087 9.406 16.424 1.00 67.56 195 LYS A CA 1
ATOM 1578 C C . LYS A 1 195 ? -14.816 9.067 17.899 1.00 67.56 195 LYS A C 1
ATOM 1580 O O . LYS A 1 195 ? -15.734 9.167 18.705 1.00 67.56 195 LYS A O 1
ATOM 1585 N N . LEU A 1 196 ? -13.603 8.618 18.245 1.00 62.41 196 LEU A N 1
ATOM 1586 C CA . LEU A 1 196 ? -13.218 8.242 19.615 1.00 62.41 196 LEU A CA 1
ATOM 1587 C C . LEU A 1 196 ? -12.837 9.450 20.492 1.00 62.41 196 LEU A C 1
ATOM 1589 O O . LEU A 1 196 ? -12.679 9.276 21.701 1.00 62.41 196 LEU A O 1
ATOM 1593 N N . ILE A 1 197 ? -12.603 10.619 19.883 1.00 57.84 197 ILE A N 1
ATOM 1594 C CA . ILE A 1 197 ? -12.124 11.866 20.510 1.00 57.84 197 ILE A CA 1
ATOM 1595 C C . ILE A 1 197 ? -13.264 12.881 20.527 1.00 57.84 197 ILE A C 1
ATOM 1597 O O . ILE A 1 197 ? -13.392 13.582 21.555 1.00 57.84 197 ILE A O 1
#

Secondary structure (DSSP, 8-state):
----------THHHHHSSS-HHHHHHHHHHHHHHHHHHHHHHTS-TTTTHHHHHHHHHHHHTHHHHHHHHHHHT-S----HHHHHHHHHHHHHHHHHHHHHHHHHHHHHHHHHHHHHHHHHS-TT---TT-TTTTTHHHHHHHHHHHHHHHHHHHHHHHHHHGGGSGGGGTHHHHHHHIIIIIIHHHHHHHHHHTT-

Sequence (197 aa):
MNPLTEIHPFVESYWSDLFSSTERLGFTLYNSVAVYGNFLLSQAYPNAFENMMVLDETMLNVGYLQAKNQLADHGIVKMTDIELIRLFVILNIFLGAFKRTDVNLSYFGIVANVFYDYIYLRDPTSYNPSGKFDGFLPKLIQGFKNYSLGNMIAMAIFFVCASIMEISVAYLPRFLYHLVAGYLTHHFALQYVEKLI

Organism: Stylonychia lemnae (NCBI:txid5949)